Protein AF-0000000074073855 (afdb_homodimer)

Structure (mmCIF, N/CA/C/O backbone):
data_AF-0000000074073855-model_v1
#
loop_
_entity.id
_entity.type
_entity.pdbx_description
1 polymer 'Saposin B-type domain-containing protein'
#
loop_
_atom_site.group_PDB
_atom_site.id
_atom_site.type_symbol
_atom_site.label_atom_id
_atom_site.label_alt_id
_atom_site.label_comp_id
_atom_site.label_asym_id
_atom_site.label_entity_id
_atom_site.label_seq_id
_atom_site.pdbx_PDB_ins_code
_atom_site.Cartn_x
_atom_site.Cartn_y
_atom_site.Cartn_z
_atom_site.occupancy
_atom_site.B_iso_or_equiv
_atom_site.auth_seq_id
_atom_site.auth_comp_id
_atom_site.auth_asym_id
_atom_site.auth_atom_id
_atom_site.pdbx_PDB_model_num
ATOM 1 N N . MET A 1 1 ? -17.875 -5.223 -52.156 1 35.81 1 MET A N 1
ATOM 2 C CA . MET A 1 1 ? -18.266 -4.93 -50.781 1 35.81 1 MET A CA 1
ATOM 3 C C . MET A 1 1 ? -17.109 -5.207 -49.812 1 35.81 1 MET A C 1
ATOM 5 O O . MET A 1 1 ? -16.766 -6.367 -49.562 1 35.81 1 MET A O 1
ATOM 9 N N . LEU A 1 2 ? -16.016 -4.355 -49.781 1 46.38 2 LEU A N 1
ATOM 10 C CA . LEU A 1 2 ? -14.727 -4.293 -49.094 1 46.38 2 LEU A CA 1
ATOM 11 C C . LEU A 1 2 ? -14.93 -4.121 -47.594 1 46.38 2 LEU A C 1
ATOM 13 O O . LEU A 1 2 ? -15.43 -3.09 -47.156 1 46.38 2 LEU A O 1
ATOM 17 N N . LEU A 1 3 ? -15.273 -5.258 -46.906 1 42.5 3 LEU A N 1
ATOM 18 C CA . LEU A 1 3 ? -15.383 -5.383 -45.469 1 42.5 3 LEU A CA 1
ATOM 19 C C . LEU A 1 3 ? -14.109 -4.891 -44.781 1 42.5 3 LEU A C 1
ATOM 21 O O . LEU A 1 3 ? -13.031 -5.449 -44.969 1 42.5 3 LEU A O 1
ATOM 25 N N . THR A 1 4 ? -14.062 -3.533 -44.5 1 47.06 4 THR A N 1
ATOM 26 C CA . THR A 1 4 ? -13.039 -2.887 -43.688 1 47.06 4 THR A CA 1
ATOM 27 C C . THR A 1 4 ? -12.984 -3.5 -42.312 1 47.06 4 THR A C 1
ATOM 29 O O . THR A 1 4 ? -13.977 -3.48 -41.562 1 47.06 4 THR A O 1
ATOM 32 N N . ILE A 1 5 ? -12.297 -4.645 -42.156 1 45.97 5 ILE A N 1
ATOM 33 C CA . ILE A 1 5 ? -11.93 -5.199 -40.844 1 45.97 5 ILE A CA 1
ATOM 34 C C . ILE A 1 5 ? -11.32 -4.105 -39.969 1 45.97 5 ILE A C 1
ATOM 36 O O . ILE A 1 5 ? -10.25 -3.578 -40.281 1 45.97 5 ILE A O 1
ATOM 40 N N . LEU A 1 6 ? -12.148 -3.188 -39.469 1 43.28 6 LEU A N 1
ATOM 41 C CA . LEU A 1 6 ? -11.586 -2.289 -38.469 1 43.28 6 LEU A CA 1
ATOM 42 C C . LEU A 1 6 ? -10.898 -3.076 -37.344 1 43.28 6 LEU A C 1
ATOM 44 O O . LEU A 1 6 ? -11.539 -3.871 -36.656 1 43.28 6 LEU A O 1
ATOM 48 N N . PRO A 1 7 ? -9.562 -3.271 -37.469 1 45.12 7 PRO A N 1
ATOM 49 C CA . PRO A 1 7 ? -8.875 -3.852 -36.312 1 45.12 7 PRO A CA 1
ATOM 50 C C . PRO A 1 7 ? -9.148 -3.086 -35 1 45.12 7 PRO A C 1
ATOM 52 O O . PRO A 1 7 ? -9.07 -1.854 -35 1 45.12 7 PRO A O 1
ATOM 55 N N . LEU A 1 8 ? -10.148 -3.434 -34.25 1 40.28 8 LEU A N 1
ATOM 56 C CA . LEU A 1 8 ? -10.211 -2.885 -32.906 1 40.28 8 LEU A CA 1
ATOM 57 C C . LEU A 1 8 ? -8.852 -2.982 -32.219 1 40.28 8 LEU A C 1
ATOM 59 O O . LEU A 1 8 ? -8.398 -4.078 -31.859 1 40.28 8 LEU A O 1
ATOM 63 N N . LEU A 1 9 ? -7.918 -2.172 -32.594 1 37.78 9 LEU A N 1
ATOM 64 C CA . LEU A 1 9 ? -6.688 -2.039 -31.828 1 37.78 9 LEU A CA 1
ATOM 65 C C . LEU A 1 9 ? -6.988 -1.827 -30.344 1 37.78 9 LEU A C 1
ATOM 67 O O . LEU A 1 9 ? -7.473 -0.762 -29.953 1 37.78 9 LEU A O 1
ATOM 71 N N . ALA A 1 10 ? -7.469 -2.826 -29.672 1 37.28 10 ALA A N 1
ATOM 72 C CA . ALA A 1 10 ? -7.406 -2.662 -28.219 1 37.28 10 ALA A CA 1
ATOM 73 C C . ALA A 1 10 ? -6.07 -2.057 -27.797 1 37.28 10 ALA A C 1
ATOM 75 O O . ALA A 1 10 ? -5.027 -2.711 -27.875 1 37.28 10 ALA A O 1
ATOM 76 N N . LEU A 1 11 ? -5.809 -0.802 -28 1 36.25 11 LEU A N 1
ATOM 77 C CA . LEU A 1 11 ? -4.699 -0.115 -27.344 1 36.25 11 LEU A CA 1
ATOM 78 C C . LEU A 1 11 ? -4.535 -0.597 -25.906 1 36.25 11 LEU A C 1
ATOM 80 O O . LEU A 1 11 ? -5.383 -0.323 -25.062 1 36.25 11 LEU A O 1
ATOM 84 N N . PHE A 1 12 ? -4.117 -1.828 -25.719 1 38.25 12 PHE A N 1
ATOM 85 C CA . PHE A 1 12 ? -3.545 -2.131 -24.406 1 38.25 12 PHE A CA 1
ATOM 86 C C . PHE A 1 12 ? -2.777 -0.934 -23.859 1 38.25 12 PHE A C 1
ATOM 88 O O . PHE A 1 12 ? -1.817 -0.47 -24.484 1 38.25 12 PHE A O 1
ATOM 95 N N . LEU A 1 13 ? -3.346 0.1 -23.297 1 39.78 13 LEU A N 1
ATOM 96 C CA . LEU A 1 13 ? -2.594 1.056 -22.484 1 39.78 13 LEU A CA 1
ATOM 97 C C . LEU A 1 13 ? -1.323 0.418 -21.938 1 39.78 13 LEU A C 1
ATOM 99 O O . LEU A 1 13 ? -1.392 -0.523 -21.141 1 39.78 13 LEU A O 1
ATOM 103 N N . LEU A 1 14 ? -0.286 0.289 -22.703 1 39.22 14 LEU A N 1
ATOM 104 C CA . LEU A 1 14 ? 1.063 0.266 -22.141 1 39.22 14 LEU A CA 1
ATOM 105 C C . LEU A 1 14 ? 1.123 1.031 -20.828 1 39.22 14 LEU A C 1
ATOM 107 O O . LEU A 1 14 ? 1.116 2.264 -20.812 1 39.22 14 LEU A O 1
ATOM 111 N N . SER A 1 15 ? 0.32 0.742 -19.828 1 43.06 15 SER A N 1
ATOM 112 C CA . SER A 1 15 ? 0.635 1.338 -18.531 1 43.06 15 SER A CA 1
ATOM 113 C C . SER A 1 15 ? 2.139 1.533 -18.359 1 43.06 15 SER A C 1
ATOM 115 O O . SER A 1 15 ? 2.904 0.568 -18.406 1 43.06 15 SER A O 1
ATOM 117 N N . SER A 1 16 ? 2.727 2.557 -19 1 45.56 16 SER A N 1
ATOM 118 C CA . SER A 1 16 ? 4.105 2.895 -18.672 1 45.56 16 SER A CA 1
ATOM 119 C C . SER A 1 16 ? 4.516 2.279 -17.328 1 45.56 16 SER A C 1
ATOM 121 O O . SER A 1 16 ? 3.715 2.215 -16.406 1 45.56 16 SER A O 1
ATOM 123 N N . ALA A 1 17 ? 5.488 1.425 -17.344 1 56.41 17 ALA A N 1
ATOM 124 C CA . ALA A 1 17 ? 6.07 0.841 -16.141 1 56.41 17 ALA A CA 1
ATOM 125 C C . ALA A 1 17 ? 6.129 1.863 -15.008 1 56.41 17 ALA A C 1
ATOM 127 O O . ALA A 1 17 ? 6.66 2.963 -15.188 1 56.41 17 ALA A O 1
ATOM 128 N N . ARG A 1 18 ? 5.195 1.929 -14.18 1 61.69 18 ARG A N 1
ATOM 129 C CA . ARG A 1 18 ? 5.199 2.812 -13.023 1 61.69 18 ARG A CA 1
ATOM 130 C C . ARG A 1 18 ? 6.543 2.771 -12.305 1 61.69 18 ARG A C 1
ATOM 132 O O . ARG A 1 18 ? 7.176 1.716 -12.219 1 61.69 18 ARG A O 1
ATOM 139 N N . ASP A 1 19 ? 7.09 3.941 -12.289 1 76.38 19 ASP A N 1
ATOM 140 C CA . ASP A 1 19 ? 8.305 4.07 -11.492 1 76.38 19 ASP A CA 1
ATOM 141 C C . ASP A 1 19 ? 8.008 3.949 -10 1 76.38 19 ASP A C 1
ATOM 143 O O . ASP A 1 19 ? 7.285 4.773 -9.438 1 76.38 19 ASP A O 1
ATOM 147 N N . TYR A 1 20 ? 8.344 2.83 -9.508 1 88.44 20 TYR A N 1
ATOM 148 C CA . TYR A 1 20 ? 8.156 2.6 -8.078 1 88.44 20 TYR A CA 1
ATOM 149 C C . TYR A 1 20 ? 9.453 2.857 -7.316 1 88.44 20 TYR A C 1
ATOM 151 O O . TYR A 1 20 ? 10.078 1.924 -6.809 1 88.44 20 TYR A O 1
ATOM 159 N N . ASP A 1 21 ? 9.758 4.148 -7.23 1 91.69 21 ASP A N 1
ATOM 160 C CA . ASP A 1 21 ? 10.898 4.453 -6.375 1 91.69 21 ASP A CA 1
ATOM 161 C C . ASP A 1 21 ? 10.5 4.469 -4.902 1 91.69 21 ASP A C 1
ATOM 163 O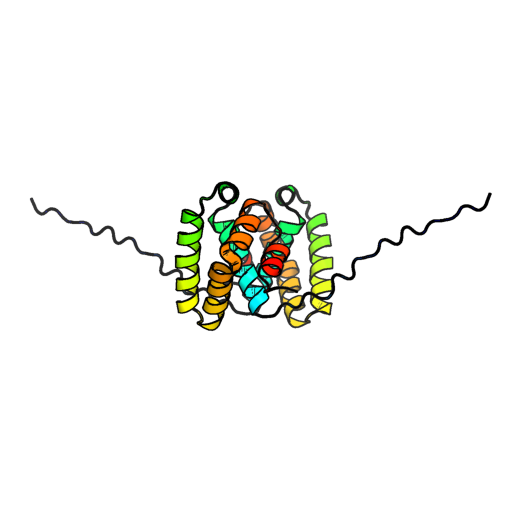 O . ASP A 1 21 ? 9.344 4.195 -4.566 1 91.69 21 ASP A O 1
ATOM 167 N N . MET A 1 22 ? 11.375 4.711 -4.102 1 93.25 22 MET A N 1
ATOM 168 C CA . MET A 1 22 ? 11.164 4.602 -2.662 1 93.25 22 MET A CA 1
ATOM 169 C C . MET A 1 22 ? 10.102 5.594 -2.195 1 93.25 22 MET A C 1
ATOM 171 O O . MET A 1 22 ? 9.273 5.266 -1.342 1 93.25 22 MET A O 1
ATOM 175 N N . GLU A 1 23 ? 10.094 6.828 -2.736 1 95.69 23 GLU A N 1
ATOM 176 C CA . GLU A 1 23 ? 9.109 7.828 -2.326 1 95.69 23 GLU A CA 1
ATOM 177 C C . GLU A 1 23 ? 7.691 7.391 -2.691 1 95.69 23 GLU A C 1
ATOM 179 O O . GLU A 1 23 ? 6.762 7.551 -1.898 1 95.69 23 GLU A O 1
ATOM 184 N N . CYS A 1 24 ? 7.57 6.852 -3.879 1 97 24 CYS A N 1
ATOM 185 C CA . CYS A 1 24 ? 6.273 6.332 -4.297 1 97 24 CYS A CA 1
ATOM 186 C C . CYS A 1 24 ? 5.816 5.199 -3.387 1 97 24 CYS A C 1
ATOM 188 O O . CYS A 1 24 ? 4.684 5.203 -2.906 1 97 24 CYS A O 1
ATOM 190 N N . LEU A 1 25 ? 6.707 4.242 -3.131 1 97 25 LEU A N 1
ATOM 191 C CA . LEU A 1 25 ? 6.352 3.088 -2.311 1 97 25 LEU A CA 1
ATOM 192 C C . LEU A 1 25 ? 6 3.52 -0.89 1 97 25 LEU A C 1
ATOM 194 O O . LEU A 1 25 ? 5.129 2.924 -0.255 1 97 25 LEU A O 1
ATOM 198 N N . TRP A 1 26 ? 6.645 4.559 -0.432 1 97.25 26 TRP A N 1
ATOM 199 C CA . TRP A 1 26 ? 6.316 5.02 0.913 1 97.25 26 TRP A CA 1
ATOM 200 C C . TRP A 1 26 ? 4.969 5.734 0.93 1 97.25 26 TRP A C 1
ATOM 202 O O . TRP A 1 26 ? 4.188 5.578 1.872 1 97.25 26 TRP A O 1
ATOM 212 N N . CYS A 1 27 ? 4.711 6.523 -0.109 1 97.94 27 CYS A N 1
ATOM 213 C CA . CYS A 1 27 ? 3.389 7.129 -0.223 1 97.94 27 CYS A CA 1
ATOM 214 C C . CYS A 1 27 ? 2.297 6.066 -0.2 1 97.94 27 CYS A C 1
ATOM 216 O O . CYS A 1 27 ? 1.31 6.199 0.524 1 97.94 27 CYS A O 1
ATOM 218 N N . ILE A 1 28 ? 2.498 5.031 -0.965 1 98.25 28 ILE A N 1
ATOM 219 C CA . ILE A 1 28 ? 1.53 3.939 -1.035 1 98.25 28 ILE A CA 1
ATOM 220 C C . ILE A 1 28 ? 1.347 3.322 0.35 1 98.25 28 ILE A C 1
ATOM 222 O O . ILE A 1 28 ? 0.219 3.076 0.782 1 98.25 28 ILE A O 1
ATOM 226 N N . ASN A 1 29 ? 2.443 3.061 1.001 1 97.88 29 ASN A N 1
ATOM 227 C CA . ASN A 1 29 ? 2.373 2.535 2.361 1 97.88 29 ASN A CA 1
ATOM 228 C C . ASN A 1 29 ? 1.542 3.438 3.268 1 97.88 29 ASN A C 1
ATOM 230 O O . ASN A 1 29 ? 0.68 2.959 4.008 1 97.88 29 ASN A O 1
ATOM 234 N N . VAL A 1 30 ? 1.747 4.742 3.229 1 98.31 30 VAL A N 1
ATOM 235 C CA . VAL A 1 30 ? 1.059 5.68 4.109 1 98.31 30 VAL A CA 1
ATOM 236 C C . VAL A 1 30 ? -0.428 5.719 3.762 1 98.31 30 VAL A C 1
ATOM 238 O O . VAL A 1 30 ? -1.281 5.629 4.648 1 98.31 30 VAL A O 1
ATOM 241 N N . VAL A 1 31 ? -0.731 5.809 2.529 1 98.69 31 VAL A N 1
ATOM 242 C CA . VAL A 1 31 ? -2.119 5.934 2.094 1 98.69 31 VAL A CA 1
ATOM 243 C C . VAL A 1 31 ? -2.881 4.652 2.426 1 98.69 31 VAL A C 1
ATOM 245 O O . VAL A 1 31 ? -4.004 4.707 2.936 1 98.69 31 VAL A O 1
ATOM 248 N N . CYS A 1 32 ? -2.252 3.527 2.117 1 98.5 32 CYS A N 1
ATOM 249 C CA . CYS A 1 32 ? -2.93 2.26 2.371 1 98.5 32 CYS A CA 1
ATOM 250 C C . CYS A 1 32 ? -3.182 2.066 3.861 1 98.5 32 CYS A C 1
ATOM 252 O O . CYS A 1 32 ? -4.273 1.656 4.262 1 98.5 32 CYS A O 1
ATOM 254 N N . ASN A 1 33 ? -2.197 2.389 4.719 1 97.81 33 ASN A N 1
ATOM 255 C CA . ASN A 1 33 ? -2.377 2.26 6.16 1 97.81 33 ASN A CA 1
ATOM 256 C C . ASN A 1 33 ? -3.408 3.256 6.688 1 97.81 33 ASN A C 1
ATOM 258 O O . ASN A 1 33 ? -4.137 2.955 7.633 1 97.81 33 ASN A O 1
ATOM 262 N N . THR A 1 34 ? -3.43 4.43 6.098 1 98.5 34 THR A N 1
ATOM 263 C CA . THR A 1 34 ? -4.461 5.395 6.465 1 98.5 34 THR A CA 1
ATOM 264 C C . THR A 1 34 ? -5.852 4.828 6.207 1 98.5 34 THR A C 1
ATOM 266 O O . THR A 1 34 ? -6.73 4.906 7.066 1 98.5 34 THR A O 1
ATOM 269 N N . ARG A 1 35 ? -6.012 4.266 5.074 1 98.44 35 ARG A N 1
ATOM 270 C CA . ARG A 1 35 ? -7.297 3.664 4.734 1 98.44 35 ARG A CA 1
ATOM 271 C C . ARG A 1 35 ? -7.66 2.555 5.715 1 98.44 35 ARG A C 1
ATOM 273 O O . ARG A 1 35 ? -8.812 2.439 6.133 1 98.44 35 ARG A O 1
ATOM 280 N N . ASP A 1 36 ? -6.695 1.756 6.078 1 97.5 36 ASP A N 1
ATOM 281 C CA . ASP A 1 36 ? -6.941 0.693 7.051 1 97.5 36 ASP A CA 1
ATOM 282 C C . ASP A 1 36 ? -7.309 1.271 8.414 1 97.5 36 ASP A C 1
ATOM 284 O O . ASP A 1 36 ? -8.141 0.707 9.125 1 97.5 36 ASP A O 1
ATOM 288 N N . ASN A 1 37 ? -6.66 2.334 8.758 1 98 37 ASN A N 1
ATOM 289 C CA . ASN A 1 37 ? -6.898 2.943 10.062 1 98 37 ASN A CA 1
ATOM 290 C C . ASN A 1 37 ? -8.32 3.492 10.172 1 98 37 ASN A C 1
ATOM 292 O O . ASN A 1 37 ? -8.961 3.352 11.211 1 98 37 ASN A O 1
ATOM 296 N N . PHE A 1 38 ? -8.789 4.109 9.133 1 97.81 38 PHE A N 1
ATOM 297 C CA . PHE A 1 38 ? -10.086 4.777 9.195 1 97.81 38 PHE A CA 1
ATOM 298 C C . PHE A 1 38 ? -11.203 3.838 8.758 1 97.81 38 PHE A C 1
ATOM 300 O O . PHE A 1 38 ? -12.359 4.02 9.141 1 97.81 38 PHE A O 1
ATOM 307 N N . GLY A 1 39 ? -10.875 2.842 7.898 1 94.94 39 GLY A N 1
ATOM 308 C CA . GLY A 1 39 ? -11.898 1.967 7.359 1 94.94 39 GLY A CA 1
ATOM 309 C C . GLY A 1 39 ? -12.992 2.715 6.617 1 94.94 39 GLY A C 1
ATOM 310 O O . GLY A 1 39 ? -12.719 3.688 5.914 1 94.94 39 GLY A O 1
ATOM 311 N N . ASN A 1 40 ? -14.141 2.242 6.762 1 92.19 40 ASN A N 1
ATOM 312 C CA . ASN A 1 40 ? -15.273 2.807 6.035 1 92.19 40 ASN A CA 1
ATOM 313 C C . ASN A 1 40 ? -15.625 4.203 6.539 1 92.19 40 ASN A C 1
ATOM 315 O O . ASN A 1 40 ? -16.312 4.961 5.852 1 92.19 40 ASN A O 1
ATOM 319 N N . ASN A 1 41 ? -15.148 4.57 7.672 1 96 41 ASN A N 1
ATOM 320 C CA . ASN A 1 41 ? -15.445 5.875 8.25 1 96 41 ASN A CA 1
ATOM 321 C C . ASN A 1 41 ? -14.602 6.973 7.605 1 96 41 ASN A C 1
ATOM 323 O O . ASN A 1 41 ? -14.766 8.156 7.918 1 96 41 ASN A O 1
ATOM 327 N N . ILE A 1 42 ? -13.766 6.578 6.613 1 97.94 42 ILE A N 1
ATOM 328 C CA . ILE A 1 42 ? -12.82 7.527 6.043 1 97.94 42 ILE A CA 1
ATOM 329 C C . ILE A 1 42 ? -13.57 8.578 5.23 1 97.94 42 ILE A C 1
ATOM 331 O O . ILE A 1 42 ? -13.156 9.742 5.172 1 97.94 42 ILE A O 1
ATOM 335 N N . VAL A 1 43 ? -14.734 8.328 4.695 1 97.5 43 VAL A N 1
ATOM 336 C CA . VAL A 1 43 ? -15.5 9.227 3.842 1 97.5 43 VAL A CA 1
ATOM 337 C C . VAL A 1 43 ? -16.031 10.391 4.672 1 97.5 43 VAL A C 1
ATOM 339 O O . VAL A 1 43 ? -16.156 11.516 4.168 1 97.5 43 VAL A O 1
ATOM 342 N N . ASN A 1 44 ? -16.297 10.07 5.93 1 97.12 44 ASN A N 1
ATOM 343 C CA . ASN A 1 44 ? -16.891 11.086 6.797 1 97.12 44 ASN A CA 1
ATOM 344 C C . ASN A 1 44 ? -15.859 11.641 7.785 1 97.12 44 ASN A C 1
ATOM 346 O O . ASN A 1 44 ? -16.203 12.43 8.664 1 97.12 44 ASN A O 1
ATOM 350 N N . ALA A 1 45 ? -14.648 11.18 7.68 1 97.88 45 ALA A N 1
ATOM 351 C CA . ALA A 1 45 ? -13.625 11.633 8.609 1 97.88 45 ALA A CA 1
ATOM 352 C C . ALA A 1 45 ? -13.445 13.148 8.531 1 97.88 45 ALA A C 1
ATOM 354 O O . ALA A 1 45 ? -13.422 13.719 7.441 1 97.88 45 ALA A O 1
ATOM 355 N N . THR A 1 46 ? -13.398 13.82 9.617 1 97.88 46 THR A N 1
ATOM 356 C CA . THR A 1 46 ? -13.195 15.266 9.656 1 97.88 46 THR A CA 1
ATOM 357 C C . THR A 1 46 ? -11.75 15.617 9.305 1 97.88 46 THR A C 1
ATOM 359 O O . THR A 1 46 ? -10.852 14.773 9.422 1 97.88 46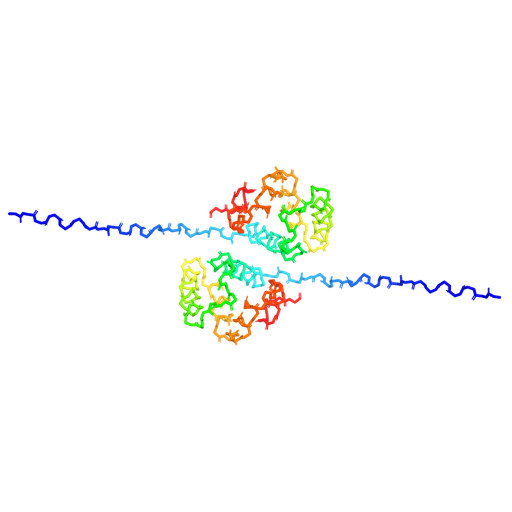 THR A O 1
ATOM 362 N N . ASN A 1 47 ? -11.477 16.891 8.906 1 97.94 47 ASN A N 1
ATOM 363 C CA . ASN A 1 47 ? -10.109 17.344 8.688 1 97.94 47 ASN A CA 1
ATOM 364 C C . ASN A 1 47 ? -9.266 17.219 9.953 1 97.94 47 ASN A C 1
ATOM 366 O O . ASN A 1 47 ? -8.094 16.859 9.891 1 97.94 47 ASN A O 1
ATOM 370 N N . ALA A 1 48 ? -9.844 17.469 11.062 1 98.25 48 ALA A N 1
ATOM 371 C CA . ALA A 1 48 ? -9.133 17.391 12.336 1 98.25 48 ALA A CA 1
ATOM 372 C C . ALA A 1 48 ? -8.672 15.961 12.617 1 98.25 48 ALA A C 1
ATOM 374 O O . ALA A 1 48 ? -7.57 15.742 13.125 1 98.25 48 ALA A O 1
ATOM 375 N N . ALA A 1 49 ? -9.5 14.977 12.328 1 98.25 49 ALA A N 1
ATOM 376 C CA . ALA A 1 49 ? -9.133 13.57 12.508 1 98.25 49 ALA A CA 1
ATOM 377 C C . ALA A 1 49 ? -7.965 13.195 11.602 1 98.25 49 ALA A C 1
ATOM 379 O O . ALA A 1 49 ? -7.027 12.516 12.039 1 98.25 49 ALA A O 1
ATOM 380 N N . PHE A 1 50 ? -8 13.688 10.375 1 98.56 50 PHE A N 1
ATOM 381 C CA . PHE A 1 50 ? -6.906 13.414 9.445 1 98.56 50 PHE A CA 1
ATOM 382 C C . PHE A 1 50 ? -5.621 14.078 9.93 1 98.56 50 PHE A C 1
ATOM 384 O O . PHE A 1 50 ? -4.551 13.461 9.898 1 98.56 50 PHE A O 1
ATOM 391 N N . GLU A 1 51 ? -5.766 15.266 10.336 1 98.12 51 GLU A N 1
ATOM 392 C CA . GLU A 1 51 ? -4.594 16 10.805 1 98.12 51 GLU A CA 1
ATOM 393 C C . GLU A 1 51 ? -3.941 15.297 11.992 1 98.12 51 GLU A C 1
ATOM 395 O O . GLU A 1 51 ? -2.717 15.148 12.039 1 98.12 51 GLU A O 1
ATOM 400 N N . ALA A 1 52 ? -4.703 14.891 12.922 1 98.25 52 ALA A N 1
ATOM 401 C CA . ALA A 1 52 ? -4.168 14.18 14.078 1 98.25 52 ALA A CA 1
ATOM 402 C C . ALA A 1 52 ? -3.486 12.875 13.656 1 98.25 52 ALA A C 1
ATOM 404 O O . ALA A 1 52 ? -2.41 12.547 14.164 1 98.25 52 ALA A O 1
ATOM 405 N N . TYR A 1 53 ? -4.117 12.211 12.805 1 98.56 53 TYR A N 1
ATOM 406 C CA . TYR A 1 53 ? -3.58 10.938 12.344 1 98.56 53 TYR A CA 1
ATOM 407 C C . TYR A 1 53 ? -2.238 11.125 11.648 1 98.56 53 TYR A C 1
ATOM 409 O O . TYR A 1 53 ? -1.262 10.445 11.969 1 98.56 53 TYR A O 1
ATOM 417 N N . PHE A 1 54 ? -2.137 12.023 10.664 1 98.31 54 PHE A N 1
ATOM 418 C CA . PHE A 1 54 ? -0.92 12.195 9.875 1 98.31 54 PHE A CA 1
ATOM 419 C C . PHE A 1 54 ? 0.19 12.797 10.727 1 98.31 54 PHE A C 1
ATOM 421 O O . PHE A 1 54 ? 1.365 12.469 10.555 1 98.31 54 PHE A O 1
ATOM 428 N N . THR A 1 55 ? -0.204 13.688 11.656 1 97.62 55 THR A N 1
ATOM 429 C CA . THR A 1 55 ? 0.801 14.227 12.562 1 97.62 55 THR A CA 1
ATOM 430 C C . THR A 1 55 ? 1.468 13.109 13.359 1 97.62 55 THR A C 1
ATOM 432 O O . THR A 1 55 ? 2.695 13.047 13.445 1 97.62 55 THR A O 1
ATOM 435 N N . ARG A 1 56 ? 0.654 12.211 13.859 1 97.62 56 ARG A N 1
ATOM 436 C CA . ARG A 1 56 ? 1.187 11.094 14.633 1 97.62 56 ARG A CA 1
ATOM 437 C C . ARG A 1 56 ? 1.961 10.125 13.742 1 97.62 56 ARG A C 1
ATOM 439 O O . ARG A 1 56 ? 3.066 9.703 14.086 1 97.62 56 ARG A O 1
ATOM 446 N N . THR A 1 57 ? 1.447 9.805 12.664 1 96.88 57 THR A N 1
ATOM 447 C CA . THR A 1 57 ? 2.027 8.805 11.773 1 96.88 57 THR A CA 1
ATOM 448 C C . THR A 1 57 ? 3.367 9.281 11.219 1 96.88 57 THR A C 1
ATOM 450 O O . THR A 1 57 ? 4.34 8.523 11.195 1 96.88 57 THR A O 1
ATOM 453 N N . CYS A 1 58 ? 3.438 10.57 10.742 1 97.5 58 CYS A N 1
ATOM 454 C CA . CYS A 1 58 ? 4.684 11.086 10.188 1 97.5 58 CYS A CA 1
ATOM 455 C C . CYS A 1 58 ? 5.742 11.242 11.273 1 97.5 58 CYS A C 1
ATOM 457 O O . CYS A 1 58 ? 6.934 11.062 11.016 1 97.5 58 CYS A O 1
ATOM 459 N N . LEU A 1 59 ? 5.238 11.539 12.461 1 96.31 59 LEU A N 1
ATOM 460 C CA . LEU A 1 59 ? 6.172 11.602 13.578 1 96.31 59 LEU A CA 1
ATOM 461 C C . LEU A 1 59 ? 6.773 10.227 13.867 1 96.31 59 LEU A C 1
ATOM 463 O O . LEU A 1 59 ? 7.977 10.109 14.109 1 96.31 59 LEU A O 1
ATOM 467 N N . LEU A 1 60 ? 5.949 9.219 13.859 1 94.06 60 LEU A N 1
ATOM 468 C CA . LEU A 1 60 ? 6.422 7.852 14.062 1 94.06 60 LEU A CA 1
ATOM 469 C C . LEU A 1 60 ? 7.383 7.438 12.953 1 94.06 60 LEU A C 1
ATOM 471 O O . LEU A 1 60 ? 8.375 6.746 13.211 1 94.06 60 LEU A O 1
ATOM 475 N N . ASP A 1 61 ? 7.09 7.879 11.711 1 94.25 61 ASP A N 1
ATOM 476 C CA . ASP A 1 61 ? 7.984 7.594 10.594 1 94.25 61 ASP A CA 1
ATOM 477 C C . ASP A 1 61 ? 9.367 8.188 10.836 1 94.25 61 ASP A C 1
ATOM 479 O O . ASP A 1 61 ? 10.375 7.605 10.414 1 94.25 61 ASP A O 1
ATOM 483 N N . ARG A 1 62 ? 9.398 9.344 11.484 1 94.62 62 ARG A N 1
ATOM 484 C CA . ARG A 1 62 ? 10.664 10.016 11.766 1 94.62 62 ARG A CA 1
ATOM 485 C C . ARG A 1 62 ? 11.547 9.148 12.656 1 94.62 62 ARG A C 1
ATOM 487 O O . ARG A 1 62 ? 12.766 9.141 12.508 1 94.62 62 ARG A O 1
ATOM 494 N N . MET A 1 63 ? 10.844 8.375 13.523 1 91.69 63 MET A N 1
ATOM 495 C CA . MET A 1 63 ? 11.586 7.496 14.422 1 91.69 63 MET A CA 1
ATOM 496 C C . MET A 1 63 ? 12.172 6.312 13.672 1 91.69 63 MET A C 1
ATOM 498 O O . MET A 1 63 ? 13.188 5.75 14.078 1 91.69 63 MET A O 1
ATOM 502 N N . LYS A 1 64 ? 11.531 5.996 12.562 1 85.69 64 LYS A N 1
ATOM 503 C CA . LYS A 1 64 ? 12 4.883 11.742 1 85.69 64 LYS A CA 1
ATOM 504 C C . LYS A 1 64 ? 13.055 5.344 10.742 1 85.69 64 LYS A C 1
ATOM 506 O O . LYS A 1 64 ? 14.109 4.719 10.609 1 85.69 64 LYS A O 1
ATOM 511 N N . SER A 1 65 ? 12.859 6.395 10 1 92.62 65 SER A N 1
ATOM 512 C CA . SER A 1 65 ? 13.703 6.938 8.945 1 92.62 65 SER A CA 1
ATOM 513 C C . SER A 1 65 ? 13.375 8.398 8.664 1 92.62 65 SER A C 1
ATOM 515 O O . SER A 1 65 ? 12.227 8.727 8.344 1 92.62 65 SER A O 1
ATOM 517 N N . VAL A 1 66 ? 14.367 9.227 8.719 1 94.12 66 VAL A N 1
ATOM 518 C CA . VAL A 1 66 ? 14.195 10.648 8.422 1 94.12 66 VAL A CA 1
ATOM 519 C C . VAL A 1 66 ? 13.719 10.82 6.977 1 94.12 66 VAL A C 1
ATOM 521 O O . VAL A 1 66 ? 12.891 11.688 6.691 1 94.12 66 VAL A O 1
ATOM 524 N N . LEU A 1 67 ? 14.219 9.953 6.109 1 92.94 67 LEU A N 1
ATOM 525 C CA . LEU A 1 67 ? 13.859 10.039 4.699 1 92.94 67 LEU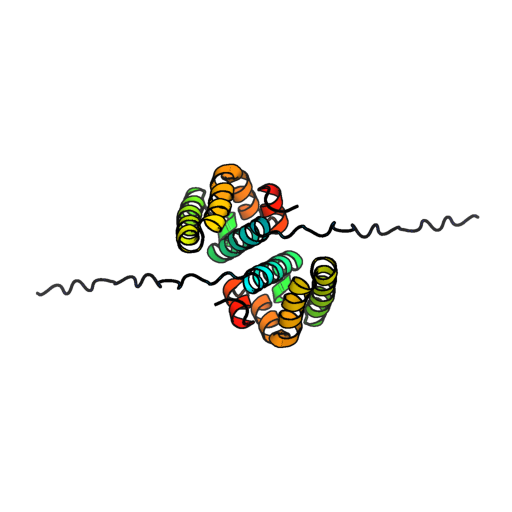 A CA 1
ATOM 526 C C . LEU A 1 67 ? 12.398 9.664 4.484 1 92.94 67 LEU A C 1
ATOM 528 O O . LEU A 1 67 ? 11.688 10.344 3.742 1 92.94 67 LEU A O 1
ATOM 532 N N . LEU A 1 68 ? 11.953 8.664 5.129 1 93 68 LEU A N 1
ATOM 533 C CA . LEU A 1 68 ? 10.57 8.211 5.004 1 93 68 LEU A CA 1
ATOM 534 C C . LEU A 1 68 ? 9.609 9.227 5.617 1 93 68 LEU A C 1
ATOM 536 O O . LEU A 1 68 ? 8.539 9.484 5.066 1 93 68 LEU A O 1
ATOM 540 N N . ALA A 1 69 ? 10.047 9.781 6.742 1 96.69 69 ALA A N 1
ATOM 541 C CA . ALA A 1 69 ? 9.234 10.812 7.391 1 96.69 69 ALA A CA 1
ATOM 542 C C . ALA A 1 69 ? 9.094 12.039 6.496 1 96.69 69 ALA A C 1
ATOM 544 O O . ALA A 1 69 ? 8.047 12.695 6.492 1 96.69 69 ALA A O 1
ATOM 545 N N . ALA A 1 70 ? 10.156 12.398 5.758 1 97.56 70 ALA A N 1
ATOM 546 C CA . ALA A 1 70 ? 10.117 13.562 4.875 1 97.56 70 ALA A CA 1
ATOM 547 C C . ALA A 1 70 ? 9.047 13.391 3.795 1 97.56 70 ALA A C 1
ATOM 549 O O . ALA A 1 70 ? 8.344 14.336 3.457 1 97.56 70 ALA A O 1
ATOM 550 N N . VAL A 1 71 ? 8.945 12.195 3.268 1 96.88 71 VAL A N 1
ATOM 551 C CA . VAL A 1 71 ? 7.918 11.898 2.273 1 96.88 71 VAL A CA 1
ATOM 552 C C . VAL A 1 71 ? 6.535 12.086 2.891 1 96.88 71 VAL A C 1
ATOM 554 O O . VAL A 1 71 ? 5.656 12.703 2.289 1 96.88 71 VAL A O 1
ATOM 557 N N . CYS A 1 72 ? 6.336 11.539 4.059 1 98.06 72 CYS A N 1
ATOM 558 C CA . CYS A 1 72 ? 5.062 11.641 4.766 1 98.06 72 CYS A CA 1
ATOM 559 C C . CYS A 1 72 ? 4.699 13.094 5.02 1 98.06 72 CYS A C 1
ATOM 561 O O . CYS A 1 72 ? 3.572 13.516 4.742 1 98.06 72 CYS A O 1
ATOM 563 N N . TYR A 1 73 ? 5.621 13.898 5.492 1 98.12 73 TYR A N 1
ATOM 564 C CA . TYR A 1 73 ? 5.363 15.305 5.805 1 98.12 73 TYR A CA 1
ATOM 565 C C . TYR A 1 73 ? 5.07 16.094 4.539 1 98.12 73 TYR A C 1
ATOM 567 O O . TYR A 1 73 ? 4.188 16.953 4.531 1 98.12 73 TYR A O 1
ATOM 575 N N . LYS A 1 74 ? 5.879 15.82 3.553 1 98.25 74 LYS A N 1
ATOM 576 C CA . LYS A 1 74 ? 5.613 16.516 2.297 1 98.25 74 LYS A CA 1
ATOM 577 C C . LYS A 1 74 ? 4.211 16.219 1.783 1 98.25 74 LYS A C 1
ATOM 579 O O . LYS A 1 74 ? 3.494 17.109 1.342 1 98.25 74 LYS A O 1
ATOM 584 N N . MET A 1 75 ? 3.816 14.953 1.833 1 97.94 75 MET A N 1
ATOM 585 C CA . MET A 1 75 ? 2.486 14.531 1.398 1 97.94 75 MET A CA 1
ATOM 586 C C . MET A 1 75 ? 1.402 15.258 2.188 1 97.94 75 MET A C 1
ATOM 588 O O . MET A 1 75 ? 0.486 15.836 1.602 1 97.94 75 MET A O 1
ATOM 592 N N . TYR A 1 76 ? 1.582 15.242 3.49 1 97.25 76 TYR A N 1
ATOM 593 C CA . TYR A 1 76 ? 0.58 15.797 4.395 1 97.25 76 TYR A CA 1
ATOM 594 C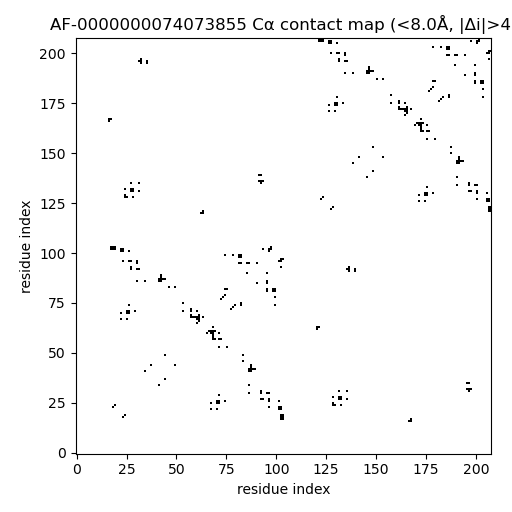 C . TYR A 1 76 ? 0.603 17.328 4.363 1 97.25 76 TYR A C 1
ATOM 596 O O . TYR A 1 76 ? -0.449 17.969 4.398 1 97.25 76 TYR A O 1
ATOM 604 N N . HIS A 1 77 ? 1.64 17.875 4.258 1 96.25 77 HIS A N 1
ATOM 605 C CA . HIS A 1 77 ? 1.719 19.328 4.348 1 96.25 77 HIS A CA 1
ATOM 606 C C . HIS A 1 77 ? 1.498 19.984 2.986 1 96.25 77 HIS A C 1
ATOM 608 O O . HIS A 1 77 ? 0.716 20.938 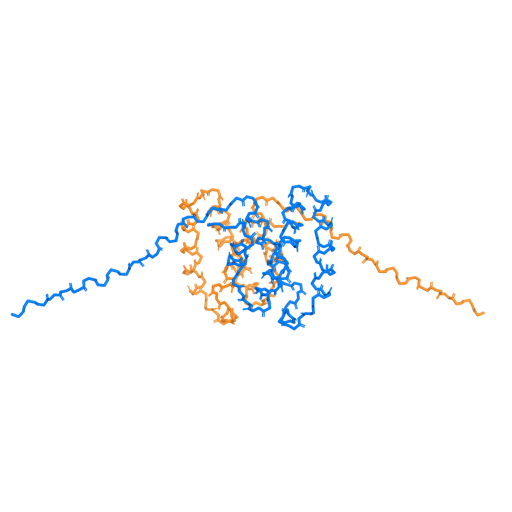2.867 1 96.25 77 HIS A O 1
ATOM 614 N N . ASP A 1 78 ? 2.098 19.547 1.97 1 98.12 78 ASP A N 1
ATOM 615 C CA . ASP A 1 78 ? 2.07 20.219 0.672 1 98.12 78 ASP A CA 1
ATOM 616 C C . ASP A 1 78 ? 0.826 19.812 -0.121 1 98.12 78 ASP A C 1
ATOM 618 O O . ASP A 1 78 ? 0.379 20.562 -0.994 1 98.12 78 ASP A O 1
ATOM 622 N N . TYR A 1 79 ? 0.235 18.719 0.196 1 98.31 79 TYR A N 1
ATOM 623 C CA . TYR A 1 79 ? -0.865 18.219 -0.621 1 98.31 79 TYR A CA 1
ATOM 624 C C . TYR A 1 79 ? -2.076 17.875 0.241 1 98.31 79 TYR A C 1
ATOM 626 O O . TYR A 1 79 ? -2.846 16.969 -0.083 1 98.31 79 TYR A O 1
ATOM 634 N N . ARG A 1 80 ? -2.209 18.547 1.275 1 97.94 80 ARG A N 1
ATOM 635 C CA . ARG A 1 80 ? -3.207 18.234 2.295 1 97.94 80 ARG A CA 1
ATOM 636 C C . ARG A 1 80 ? -4.598 18.109 1.683 1 97.94 80 ARG A C 1
ATOM 638 O O . ARG A 1 80 ? -5.277 17.109 1.871 1 97.94 80 ARG A O 1
ATOM 645 N N . ASP A 1 81 ? -5.047 19.109 0.937 1 98.12 81 ASP A N 1
ATOM 646 C CA . ASP A 1 81 ? -6.398 19.109 0.389 1 98.12 81 ASP A CA 1
ATOM 647 C C . ASP A 1 81 ? -6.59 17.969 -0.604 1 98.12 81 ASP A C 1
ATOM 649 O O . ASP A 1 81 ? -7.617 17.281 -0.587 1 98.12 81 ASP A O 1
ATOM 653 N N . THR A 1 82 ? -5.648 17.812 -1.437 1 98.56 82 THR A N 1
ATOM 654 C CA . THR A 1 82 ? -5.68 16.734 -2.414 1 98.56 82 THR A CA 1
ATOM 655 C C . THR A 1 82 ? -5.738 15.375 -1.72 1 98.56 82 THR A C 1
ATOM 657 O O . THR A 1 82 ? -6.566 14.531 -2.062 1 98.56 82 THR A O 1
ATOM 660 N N . LEU A 1 83 ? -4.867 15.172 -0.709 1 98.81 83 LEU A N 1
ATOM 661 C CA . LEU A 1 83 ? -4.785 13.922 0.042 1 98.81 83 LEU A CA 1
ATOM 662 C C . LEU A 1 83 ? -6.113 13.617 0.73 1 98.81 83 LEU A C 1
ATOM 664 O O . LEU A 1 83 ? -6.648 12.516 0.594 1 98.81 83 LEU A O 1
ATOM 668 N N . PHE A 1 84 ? -6.652 14.633 1.37 1 98.62 84 PHE A N 1
ATOM 669 C CA . PHE A 1 84 ? -7.895 14.43 2.109 1 98.62 84 PHE A CA 1
ATOM 670 C C . PHE A 1 84 ? -9.055 14.156 1.156 1 98.62 84 PHE A C 1
ATOM 672 O O . PHE A 1 84 ? -9.875 13.281 1.414 1 98.62 84 PHE A O 1
ATOM 679 N N . ASN A 1 85 ? -9.07 14.867 0.094 1 98.62 85 ASN A N 1
ATOM 680 C CA . ASN A 1 85 ? -10.125 14.664 -0.893 1 98.62 85 ASN A CA 1
ATOM 681 C C . ASN A 1 85 ? -10.062 13.273 -1.506 1 98.62 85 ASN A C 1
ATOM 683 O O . ASN A 1 85 ? -11.086 12.594 -1.63 1 98.62 85 ASN A O 1
ATOM 687 N N . ASP A 1 86 ? -8.93 12.844 -1.912 1 98.62 86 ASP A N 1
ATOM 688 C CA . ASP A 1 86 ? -8.773 11.523 -2.51 1 98.62 86 ASP A CA 1
ATOM 689 C C . ASP A 1 86 ? -9.172 10.422 -1.526 1 98.62 86 ASP A C 1
ATOM 691 O O . ASP A 1 86 ? -9.828 9.453 -1.905 1 98.62 86 ASP A O 1
ATOM 695 N N . LEU A 1 87 ? -8.75 10.562 -0.242 1 98.44 87 LEU A N 1
ATOM 696 C CA . LEU A 1 87 ? -9.086 9.578 0.784 1 98.44 87 LEU A CA 1
ATOM 697 C C . LEU A 1 87 ? -10.594 9.477 0.979 1 98.44 87 LEU A C 1
ATOM 699 O O . LEU A 1 87 ? -11.148 8.383 1.051 1 98.44 87 LEU A O 1
ATOM 703 N N . ARG A 1 88 ? -11.328 10.633 0.909 1 98.19 88 ARG A N 1
ATOM 704 C CA . ARG A 1 88 ? -12.766 10.664 1.154 1 98.19 88 ARG A CA 1
ATOM 705 C C . ARG A 1 88 ? -13.539 10.125 -0.046 1 98.19 88 ARG A C 1
ATOM 707 O O . ARG A 1 88 ? -14.672 9.664 0.094 1 98.19 88 ARG A O 1
ATOM 714 N N . ASN A 1 89 ? -12.898 10.172 -1.141 1 97.25 89 ASN A N 1
ATOM 715 C CA . ASN A 1 89 ? -13.633 9.836 -2.357 1 97.25 89 ASN A CA 1
ATOM 716 C C . ASN A 1 89 ? -13.188 8.492 -2.932 1 97.25 89 ASN A C 1
ATOM 718 O O . ASN A 1 89 ? -13.414 8.211 -4.109 1 97.25 89 ASN A O 1
ATOM 722 N N . ASN A 1 90 ? -12.477 7.68 -2.158 1 95 90 ASN A N 1
ATOM 723 C CA . ASN A 1 90 ? -12.078 6.312 -2.488 1 95 90 ASN A CA 1
ATOM 724 C C . ASN A 1 90 ? -11.25 6.266 -3.77 1 95 90 ASN A C 1
ATOM 726 O O . ASN A 1 90 ? -11.453 5.391 -4.613 1 95 90 ASN A O 1
ATOM 730 N N . ALA A 1 91 ? -10.477 7.383 -3.986 1 98 91 ALA A N 1
ATOM 731 C CA . ALA A 1 91 ? -9.5 7.289 -5.07 1 98 91 ALA A CA 1
ATOM 732 C C . ALA A 1 91 ? -8.555 6.113 -4.855 1 98 91 ALA A C 1
ATOM 734 O O . ALA A 1 91 ? -8.273 5.734 -3.717 1 98 91 ALA A O 1
ATOM 735 N N . THR A 1 92 ? -8.07 5.5 -5.965 1 98 92 THR A N 1
ATOM 736 C CA . THR A 1 92 ? -7.094 4.43 -5.812 1 98 92 THR A CA 1
ATOM 737 C C . THR A 1 92 ? -5.812 4.953 -5.164 1 98 92 THR A C 1
ATOM 739 O O . THR A 1 92 ? -5.527 6.152 -5.227 1 98 92 THR A O 1
ATOM 742 N N . VAL A 1 93 ? -5.047 4.051 -4.543 1 98.44 93 VAL A N 1
ATOM 743 C CA . VAL A 1 93 ? -3.824 4.441 -3.852 1 98.44 93 VAL A CA 1
ATOM 744 C C . VAL A 1 93 ? -2.836 5.039 -4.848 1 98.44 93 VAL A C 1
ATOM 746 O O . VAL A 1 93 ? -2.168 6.035 -4.551 1 98.44 93 VAL A O 1
ATOM 749 N N . LEU A 1 94 ? -2.762 4.492 -6.062 1 97.62 94 LEU A N 1
ATOM 750 C CA . LEU A 1 94 ? -1.837 5 -7.07 1 97.62 94 LEU A CA 1
A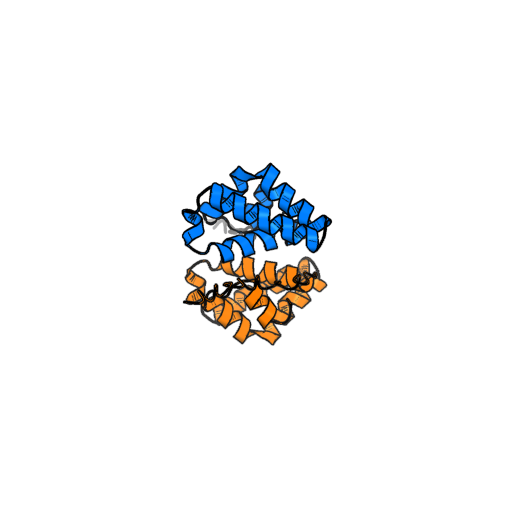TOM 751 C C . LEU A 1 94 ? -2.275 6.375 -7.562 1 97.62 94 LEU A C 1
ATOM 753 O O . LEU A 1 94 ? -1.437 7.242 -7.82 1 97.62 94 LEU A O 1
ATOM 757 N N . GLN A 1 95 ? -3.551 6.547 -7.738 1 98 95 GLN A N 1
ATOM 758 C CA . GLN A 1 95 ? -4.035 7.871 -8.125 1 98 95 GLN A CA 1
ATOM 759 C C . GLN A 1 95 ? -3.695 8.906 -7.055 1 98 95 GLN A C 1
ATOM 761 O O . GLN A 1 95 ? -3.236 10.008 -7.375 1 98 95 GLN A O 1
ATOM 766 N N . THR A 1 96 ? -3.965 8.57 -5.762 1 98.69 96 THR A N 1
ATOM 767 C CA . THR A 1 96 ? -3.691 9.492 -4.664 1 98.69 96 THR A CA 1
ATOM 768 C C . THR A 1 96 ? -2.215 9.875 -4.637 1 98.69 96 THR A C 1
ATOM 770 O O . THR A 1 96 ? -1.875 11.055 -4.523 1 98.69 96 THR A O 1
ATOM 773 N N . CYS A 1 97 ? -1.332 8.875 -4.754 1 98.5 97 CYS A N 1
ATOM 774 C CA . CYS A 1 97 ? 0.099 9.148 -4.676 1 98.5 97 CYS A CA 1
ATOM 775 C C . CYS A 1 97 ? 0.582 9.883 -5.922 1 98.5 97 CYS A C 1
ATOM 777 O O . CYS A 1 97 ? 1.529 10.672 -5.855 1 98.5 97 CYS A O 1
ATOM 779 N N . SER A 1 98 ? -0.04 9.672 -7.09 1 98.25 98 SER A N 1
ATOM 780 C CA . SER A 1 98 ? 0.251 10.453 -8.281 1 98.25 98 SER A CA 1
ATOM 781 C C . SER A 1 98 ? -0.187 11.906 -8.109 1 98.25 98 SER A C 1
ATOM 783 O O . SER A 1 98 ? 0.564 12.828 -8.43 1 98.25 98 SER A O 1
ATOM 785 N N . ASP A 1 99 ? -1.371 12.07 -7.562 1 98.44 99 ASP A N 1
ATOM 786 C CA . ASP A 1 99 ? -1.883 13.414 -7.336 1 98.44 99 ASP A CA 1
ATOM 787 C C . ASP A 1 99 ? -0.996 14.18 -6.359 1 98.44 99 ASP A C 1
ATOM 789 O O . ASP A 1 99 ? -0.862 15.406 -6.461 1 98.44 99 ASP A O 1
ATOM 793 N N . CYS A 1 100 ? -0.415 13.469 -5.434 1 98.12 100 CYS A N 1
ATOM 794 C CA . CYS A 1 100 ? 0.465 14.086 -4.445 1 98.12 100 CYS A CA 1
ATOM 795 C C . CYS A 1 100 ? 1.884 14.211 -4.988 1 98.12 100 CYS A C 1
ATOM 797 O O . CYS A 1 100 ? 2.789 14.641 -4.27 1 98.12 100 CYS A O 1
ATOM 799 N N . GLY A 1 101 ? 2.141 13.703 -6.156 1 96.44 101 GLY A N 1
ATOM 800 C CA . GLY A 1 101 ? 3.395 13.969 -6.84 1 96.44 101 GLY A CA 1
ATOM 801 C C . GLY A 1 101 ? 4.461 12.93 -6.562 1 96.44 101 GLY A C 1
ATOM 802 O O . GLY A 1 101 ? 5.637 13.141 -6.855 1 96.44 101 GLY A O 1
ATOM 803 N N . PHE A 1 102 ? 4.047 11.766 -6.023 1 97.31 102 PHE A N 1
ATOM 804 C CA . PHE A 1 102 ? 5.066 10.82 -5.582 1 97.31 102 PHE A CA 1
ATOM 805 C C . PHE A 1 102 ? 5.125 9.609 -6.512 1 97.31 102 PHE A C 1
ATOM 807 O O . PHE A 1 102 ? 6.09 8.844 -6.48 1 97.31 102 PHE A O 1
ATOM 814 N N . CYS A 1 103 ? 4.09 9.391 -7.262 1 95.94 103 CYS A N 1
ATOM 815 C CA . CYS A 1 103 ? 4.082 8.273 -8.188 1 95.94 103 CYS A CA 1
ATOM 816 C C . CYS A 1 103 ? 3.799 8.742 -9.609 1 95.94 103 CYS A C 1
ATOM 818 O O . CYS A 1 103 ? 3.01 9.664 -9.82 1 95.94 103 CYS A O 1
ATOM 820 N N . ARG A 1 104 ? 4.625 8.07 -10.609 1 88.5 104 ARG A N 1
ATOM 821 C CA . ARG A 1 104 ? 4.477 8.461 -12.008 1 88.5 104 ARG A CA 1
ATOM 822 C C . ARG A 1 104 ? 4.195 7.246 -12.891 1 88.5 104 ARG A C 1
ATOM 824 O O . ARG A 1 104 ? 4.645 6.137 -12.594 1 88.5 104 ARG A O 1
ATOM 831 N N . MET B 1 1 ? -10.219 4.477 53.625 1 35.22 1 MET B N 1
ATOM 832 C CA . MET B 1 1 ? -10.812 4.301 52.281 1 35.22 1 MET B CA 1
ATOM 833 C C . MET B 1 1 ? -9.812 4.641 51.188 1 35.22 1 MET B C 1
ATOM 835 O O . MET B 1 1 ? -9.555 5.816 50.938 1 35.22 1 MET B O 1
ATOM 839 N N . LEU B 1 2 ? -8.688 3.867 51.062 1 44.22 2 LEU B N 1
ATOM 840 C CA . LEU B 1 2 ? -7.508 3.906 50.188 1 44.22 2 LEU B CA 1
ATOM 841 C C . LEU B 1 2 ? -7.898 3.711 48.719 1 44.22 2 LEU B C 1
ATOM 843 O O . LEU B 1 2 ? -8.422 2.66 48.344 1 44.22 2 LEU B O 1
ATOM 847 N N . LEU B 1 3 ? -8.344 4.836 48.062 1 40.31 3 LEU B N 1
ATOM 848 C CA . LEU B 1 3 ? -8.648 4.953 46.656 1 40.31 3 LEU B CA 1
ATOM 849 C C . LEU B 1 3 ? -7.469 4.492 45.812 1 40.31 3 LEU B C 1
ATOM 851 O O . LEU B 1 3 ? -6.387 5.086 45.875 1 40.31 3 LEU B O 1
ATOM 855 N N . THR B 1 4 ? -7.375 3.133 45.531 1 45.38 4 THR B N 1
ATOM 856 C CA . THR B 1 4 ? -6.449 2.514 44.594 1 45.38 4 THR B CA 1
ATOM 857 C C . THR B 1 4 ? -6.602 3.123 43.188 1 45.38 4 THR B C 1
ATOM 859 O O . THR B 1 4 ? -7.668 3.02 42.594 1 45.38 4 THR B O 1
ATOM 862 N N . ILE B 1 5 ? -6.02 4.32 42.969 1 44.69 5 ILE B N 1
ATOM 863 C CA . ILE B 1 5 ? -5.902 4.887 41.625 1 44.69 5 ILE B CA 1
ATOM 864 C C . ILE B 1 5 ? -5.277 3.861 40.688 1 44.69 5 ILE B C 1
ATOM 866 O O . ILE B 1 5 ? -4.117 3.477 40.844 1 44.69 5 ILE B O 1
ATOM 870 N N . LEU B 1 6 ? -6.023 2.812 40.281 1 44.09 6 LEU B N 1
ATOM 871 C CA . LEU B 1 6 ? -5.484 1.963 39.25 1 44.09 6 LEU B CA 1
ATOM 872 C C . LEU B 1 6 ? -5.059 2.797 38.031 1 44.09 6 LEU B C 1
ATOM 874 O O . LEU B 1 6 ? -5.891 3.469 37.406 1 44.09 6 LEU B O 1
ATOM 878 N N . PRO B 1 7 ? -3.752 3.176 37.969 1 44.53 7 PRO B N 1
ATOM 879 C CA . PRO B 1 7 ? -3.338 3.811 36.719 1 44.53 7 PRO B CA 1
ATOM 880 C C . PRO B 1 7 ? -3.666 2.961 35.469 1 44.53 7 PRO B C 1
ATOM 882 O O . PRO B 1 7 ? -3.475 1.743 35.5 1 44.53 7 PRO B O 1
ATOM 885 N N . LEU B 1 8 ? -4.77 3.195 34.781 1 39.75 8 LEU B N 1
ATOM 886 C CA . LEU B 1 8 ? -4.938 2.619 33.438 1 39.75 8 LEU B CA 1
ATOM 887 C C . LEU B 1 8 ? -3.676 2.803 32.625 1 39.75 8 LEU B C 1
ATOM 889 O O . LEU B 1 8 ? -3.348 3.922 32.219 1 39.75 8 LEU B O 1
ATOM 893 N N . LEU B 1 9 ? -2.635 2.092 32.906 1 37.41 9 LEU B N 1
ATOM 894 C CA . LEU B 1 9 ? -1.488 2.051 32 1 37.41 9 LEU B CA 1
ATOM 895 C C . LEU B 1 9 ? -1.932 1.781 30.562 1 37.41 9 LEU B C 1
ATOM 897 O O . LEU B 1 9 ? -2.369 0.674 30.25 1 37.41 9 LEU B O 1
ATOM 901 N N . ALA B 1 10 ? -2.51 2.764 29.906 1 37.81 10 ALA B N 1
ATOM 902 C CA . ALA B 1 10 ? -2.6 2.596 28.469 1 37.81 10 ALA B CA 1
ATOM 903 C C . ALA B 1 10 ? -1.292 2.051 27.891 1 37.81 10 ALA B C 1
ATOM 905 O O . ALA B 1 10 ? -0.279 2.754 27.859 1 37.81 10 ALA B O 1
ATOM 906 N N . LEU B 1 11 ? -0.93 0.825 28.078 1 35.97 11 LEU B N 1
ATOM 907 C CA . LEU B 1 11 ? 0.141 0.196 27.312 1 35.97 11 LEU B CA 1
ATOM 908 C C . LEU B 1 11 ? 0.137 0.684 25.859 1 35.97 11 LEU B C 1
ATOM 910 O O . LEU B 1 11 ? -0.789 0.384 25.109 1 35.97 11 LEU B O 1
ATOM 914 N N . PHE B 1 12 ? 0.519 1.927 25.656 1 37.97 12 PHE B N 1
ATOM 915 C CA . PHE B 1 12 ? 0.943 2.273 24.312 1 37.97 12 PHE B CA 1
ATOM 916 C C . PHE B 1 12 ? 1.704 1.12 23.672 1 37.97 12 PHE B C 1
ATOM 918 O O . PHE B 1 12 ? 2.748 0.702 24.172 1 37.97 12 PHE B O 1
ATOM 925 N N . LEU B 1 13 ? 1.115 0.032 23.188 1 39.41 13 LEU B N 1
ATOM 926 C CA . LEU B 1 13 ? 1.82 -0.877 22.297 1 39.41 13 LEU B CA 1
ATOM 927 C C . LEU B 1 13 ? 2.939 -0.153 21.547 1 39.41 13 LEU B C 1
ATOM 929 O O . LEU B 1 13 ? 2.682 0.783 20.797 1 39.41 13 LEU B O 1
ATOM 933 N N . LEU B 1 14 ? 4.082 0.038 22.156 1 38.94 14 LEU B N 1
ATOM 934 C CA . LEU B 1 14 ? 5.324 0.166 21.391 1 38.94 14 LEU B CA 1
ATOM 935 C C . LEU B 1 14 ? 5.23 -0.566 20.062 1 38.94 14 LEU B C 1
ATOM 937 O O . LEU B 1 14 ? 5.297 -1.797 20.016 1 38.94 14 LEU B O 1
ATOM 941 N N . SER B 1 15 ? 4.301 -0.304 19.203 1 42.41 15 SER B N 1
ATOM 942 C CA . SER B 1 15 ? 4.469 -0.845 17.844 1 42.41 15 SER B CA 1
ATOM 943 C C . SER B 1 15 ? 5.941 -0.904 17.453 1 42.41 15 SER B C 1
ATOM 945 O O . SER B 1 15 ? 6.613 0.126 17.391 1 42.41 15 SER B O 1
ATOM 947 N N . SER B 1 16 ? 6.707 -1.875 17.969 1 44.84 16 SER B N 1
ATOM 948 C CA . SER B 1 16 ? 8.031 -2.086 17.391 1 44.84 16 SER B CA 1
ATOM 949 C C . SER B 1 16 ? 8.133 -1.438 16.016 1 44.84 16 SER B C 1
ATOM 951 O O . SER B 1 16 ? 7.172 -1.445 15.242 1 44.84 16 SER B O 1
ATOM 953 N N . ALA B 1 17 ? 9.023 -0.514 15.844 1 55.12 17 ALA B N 1
ATOM 954 C CA . ALA B 1 17 ? 9.328 0.111 14.562 1 55.12 17 ALA B CA 1
ATOM 955 C C . ALA B 1 17 ? 9.258 -0.906 13.422 1 55.12 17 ALA B C 1
ATOM 957 O O . ALA B 1 17 ? 9.891 -1.961 13.484 1 55.12 17 ALA B O 1
ATOM 958 N N . ARG B 1 18 ? 8.18 -1.054 12.781 1 61.22 18 ARG B N 1
ATOM 959 C CA . ARG B 1 18 ? 8.023 -1.939 11.633 1 61.22 18 ARG B CA 1
ATOM 960 C C . ARG B 1 18 ? 9.188 -1.78 10.656 1 61.22 18 ARG B C 1
ATOM 962 O O . ARG B 1 18 ? 9.688 -0.672 10.453 1 61.22 18 ARG B O 1
ATOM 969 N N . ASP B 1 19 ? 9.852 -2.887 10.531 1 75.62 19 ASP B N 1
ATOM 970 C CA . ASP B 1 19 ? 10.891 -2.91 9.508 1 75.62 19 ASP B CA 1
ATOM 971 C C . ASP B 1 19 ? 10.281 -2.852 8.109 1 75.62 19 ASP B C 1
ATOM 973 O O . ASP B 1 19 ? 9.555 -3.76 7.703 1 75.62 19 ASP B O 1
ATOM 977 N N . TYR B 1 20 ? 10.383 -1.714 7.57 1 88 20 TYR B N 1
ATOM 978 C CA . TYR B 1 20 ? 9.891 -1.532 6.211 1 88 20 TYR B CA 1
ATOM 979 C C . TYR B 1 20 ? 11.023 -1.665 5.199 1 88 20 TYR B C 1
ATOM 981 O O . TYR B 1 20 ? 11.461 -0.672 4.613 1 88 20 TYR B O 1
ATOM 989 N N . ASP B 1 21 ? 11.422 -2.912 5.027 1 91.56 21 ASP B N 1
ATOM 990 C CA . ASP B 1 21 ? 12.391 -3.102 3.947 1 91.56 21 ASP B CA 1
ATOM 991 C C . ASP B 1 21 ? 11.688 -3.164 2.592 1 91.56 21 ASP B C 1
ATOM 993 O O . ASP B 1 21 ? 10.469 -3.014 2.512 1 91.56 21 ASP B O 1
ATOM 997 N N . MET B 1 22 ? 12.383 -3.309 1.614 1 93.06 22 MET B N 1
ATOM 998 C CA . MET B 1 22 ? 11.859 -3.232 0.253 1 93.06 22 MET B CA 1
ATOM 999 C C . MET B 1 22 ? 10.828 -4.328 0.004 1 93.06 22 MET B C 1
ATOM 1001 O O . MET B 1 22 ? 9.812 -4.094 -0.652 1 93.06 22 MET B O 1
ATOM 1005 N N . GLU B 1 23 ? 11.062 -5.547 0.516 1 95.56 23 GLU B N 1
ATOM 1006 C CA . GLU B 1 23 ? 10.125 -6.641 0.306 1 95.56 23 GLU B CA 1
ATOM 1007 C C . GLU B 1 23 ? 8.781 -6.352 0.967 1 95.56 23 GLU B C 1
ATOM 1009 O O . GLU B 1 23 ? 7.727 -6.613 0.385 1 95.56 23 GLU B O 1
ATOM 1014 N N . CYS B 1 24 ? 8.859 -5.824 2.168 1 96.94 24 CYS B N 1
ATOM 1015 C CA . CYS B 1 24 ? 7.629 -5.438 2.855 1 96.94 24 CYS B CA 1
ATOM 1016 C C . CYS B 1 24 ? 6.879 -4.363 2.076 1 96.94 24 CYS B C 1
ATOM 1018 O O . CYS B 1 24 ? 5.676 -4.484 1.846 1 96.94 24 CYS B O 1
ATOM 1020 N N . LEU B 1 25 ? 7.586 -3.318 1.647 1 97 25 LEU B N 1
ATOM 1021 C CA . LEU B 1 25 ? 6.953 -2.215 0.933 1 97 25 LEU B CA 1
ATOM 1022 C C . LEU B 1 25 ? 6.359 -2.691 -0.387 1 97 25 LEU B C 1
ATOM 1024 O O . LEU B 1 25 ? 5.316 -2.193 -0.818 1 97 25 LEU B O 1
ATOM 1028 N N . TRP B 1 26 ? 6.992 -3.652 -0.988 1 97.19 26 TRP B N 1
ATOM 1029 C CA . TRP B 1 26 ? 6.441 -4.16 -2.24 1 97.19 26 TRP B CA 1
ATOM 1030 C C . TRP B 1 26 ? 5.199 -5.004 -1.985 1 97.19 26 TRP B C 1
ATOM 1032 O O . TRP B 1 26 ? 4.227 -4.938 -2.74 1 97.19 26 TRP B O 1
ATOM 1042 N N . CYS B 1 27 ? 5.242 -5.809 -0.923 1 97.88 27 CYS B N 1
ATOM 1043 C CA . CYS B 1 27 ? 4.039 -6.543 -0.54 1 97.88 27 CYS B CA 1
ATOM 1044 C C . CYS B 1 27 ? 2.867 -5.594 -0.323 1 97.88 27 CYS B C 1
ATOM 1046 O O . CYS B 1 27 ? 1.769 -5.836 -0.824 1 97.88 27 CYS B O 1
ATOM 1048 N N . ILE B 1 28 ? 3.123 -4.535 0.393 1 98.19 28 ILE B N 1
ATOM 1049 C CA . ILE B 1 28 ? 2.088 -3.549 0.674 1 98.19 28 ILE B CA 1
ATOM 1050 C C . ILE B 1 28 ? 1.561 -2.967 -0.636 1 98.19 28 ILE B C 1
ATOM 1052 O O . ILE B 1 28 ? 0.348 -2.84 -0.82 1 98.19 28 ILE B O 1
ATOM 1056 N N . ASN B 1 29 ? 2.461 -2.6 -1.488 1 97.88 29 ASN B N 1
ATOM 1057 C CA . ASN B 1 29 ? 2.057 -2.1 -2.797 1 97.88 29 ASN B CA 1
ATOM 1058 C C . ASN B 1 29 ? 1.15 -3.092 -3.521 1 97.88 29 ASN B C 1
ATOM 1060 O O . ASN B 1 29 ? 0.11 -2.709 -4.059 1 97.88 29 ASN B O 1
ATOM 1064 N N . VAL B 1 30 ? 1.495 -4.367 -3.545 1 98.31 30 VAL B N 1
ATOM 1065 C CA . VAL B 1 30 ? 0.736 -5.379 -4.27 1 98.31 30 VAL B CA 1
ATOM 1066 C C . VAL B 1 30 ? -0.634 -5.562 -3.623 1 98.31 30 VAL B C 1
ATOM 1068 O O . VAL B 1 30 ? -1.657 -5.566 -4.309 1 98.31 30 VAL B O 1
ATOM 1071 N N . VAL B 1 31 ? -0.675 -5.668 -2.352 1 98.69 31 VAL B N 1
ATOM 1072 C CA . VAL B 1 31 ? -1.922 -5.93 -1.64 1 98.69 31 VAL B CA 1
ATOM 1073 C C . VAL B 1 31 ? -2.861 -4.734 -1.792 1 98.69 31 VAL B C 1
ATOM 1075 O O . VAL B 1 31 ? -4.055 -4.902 -2.059 1 98.69 31 VAL B O 1
ATOM 1078 N N . CYS B 1 32 ? -2.289 -3.557 -1.601 1 98.5 32 CYS B N 1
ATOM 1079 C CA . CYS B 1 32 ? -3.129 -2.367 -1.688 1 98.5 32 CYS B CA 1
ATOM 1080 C C . CYS B 1 32 ? -3.707 -2.209 -3.09 1 98.5 32 CYS B C 1
ATOM 1082 O O . CYS B 1 32 ? -4.891 -1.912 -3.248 1 98.5 32 CYS B O 1
ATOM 1084 N N . ASN B 1 33 ? -2.904 -2.441 -4.133 1 97.81 33 ASN B N 1
ATOM 1085 C CA . ASN B 1 33 ? -3.395 -2.344 -5.5 1 97.81 33 ASN B CA 1
ATOM 1086 C C . ASN B 1 33 ? -4.402 -3.445 -5.816 1 97.81 33 ASN B C 1
ATOM 1088 O O . ASN B 1 33 ? -5.344 -3.23 -6.582 1 97.81 33 ASN B O 1
ATOM 1092 N N . THR B 1 34 ? -4.18 -4.598 -5.254 1 98.5 34 THR B N 1
ATOM 1093 C CA . THR B 1 34 ? -5.16 -5.668 -5.414 1 98.5 34 THR B CA 1
ATOM 1094 C C . THR B 1 34 ? -6.52 -5.242 -4.859 1 98.5 34 THR B C 1
ATOM 1096 O O . THR B 1 34 ? -7.547 -5.418 -5.52 1 98.5 34 THR B O 1
ATOM 1099 N N . ARG B 1 35 ? -6.496 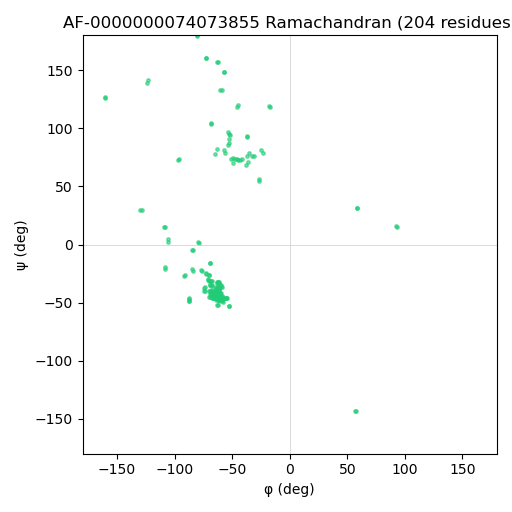-4.691 -3.711 1 98.44 35 ARG B N 1
ATOM 1100 C CA . ARG B 1 35 ? -7.734 -4.219 -3.105 1 98.44 35 ARG B CA 1
ATOM 1101 C C . ARG B 1 35 ? -8.406 -3.16 -3.977 1 98.44 35 ARG B C 1
ATOM 1103 O O . ARG B 1 35 ? -9.625 -3.168 -4.145 1 98.44 35 ARG B O 1
ATOM 1110 N N . ASP B 1 36 ? -7.617 -2.27 -4.527 1 97.56 36 ASP B N 1
ATOM 1111 C CA . ASP B 1 36 ? -8.164 -1.247 -5.41 1 97.56 36 ASP B CA 1
ATOM 1112 C C . ASP B 1 36 ? -8.75 -1.872 -6.676 1 97.56 36 ASP B C 1
ATOM 1114 O O . ASP B 1 36 ? -9.766 -1.399 -7.195 1 97.56 36 ASP B O 1
ATOM 1118 N N . ASN B 1 37 ? -8.078 -2.861 -7.16 1 98 37 ASN B N 1
ATOM 1119 C CA . ASN B 1 37 ? -8.523 -3.506 -8.391 1 98 37 ASN B CA 1
ATOM 1120 C C . ASN B 1 37 ? -9.875 -4.195 -8.203 1 98 37 ASN B C 1
ATOM 1122 O O . ASN B 1 37 ? -10.734 -4.133 -9.086 1 98 37 ASN B O 1
ATOM 1126 N N . PHE B 1 38 ? -10.062 -4.852 -7.102 1 97.88 38 PHE B N 1
ATOM 1127 C CA . PHE B 1 38 ? -11.273 -5.641 -6.898 1 97.88 38 PHE B CA 1
ATOM 1128 C C . PHE B 1 38 ? -12.359 -4.812 -6.227 1 97.88 38 PHE B C 1
ATOM 1130 O O . PHE B 1 38 ? -13.547 -5.105 -6.363 1 97.88 38 PHE B O 1
ATOM 1137 N N . GLY B 1 39 ? -11.953 -3.77 -5.449 1 95.12 39 GLY B N 1
ATOM 1138 C CA . GLY B 1 39 ? -12.93 -2.996 -4.695 1 95.12 39 GLY B CA 1
ATOM 1139 C C . GLY B 1 39 ? -13.766 -3.84 -3.752 1 95.12 39 GLY B C 1
ATOM 1140 O O . GLY B 1 39 ? -13.25 -4.773 -3.131 1 95.12 39 GLY B O 1
ATOM 1141 N N . ASN B 1 40 ? -14.961 -3.49 -3.656 1 92.5 40 ASN B N 1
ATOM 1142 C CA . ASN B 1 40 ? -15.859 -4.152 -2.719 1 92.5 40 ASN B CA 1
ATOM 1143 C C . ASN B 1 40 ? -16.172 -5.582 -3.15 1 92.5 40 ASN B C 1
ATOM 1145 O O . ASN B 1 40 ? -16.625 -6.398 -2.342 1 92.5 40 ASN B O 1
ATOM 1149 N N . ASN B 1 41 ? -15.898 -5.91 -4.363 1 96.06 41 ASN B N 1
ATOM 1150 C CA . ASN B 1 41 ? -16.188 -7.246 -4.879 1 96.06 41 ASN B CA 1
ATOM 1151 C C . ASN B 1 41 ? -15.125 -8.25 -4.434 1 96.06 41 ASN B C 1
ATOM 1153 O O . ASN B 1 41 ? -15.242 -9.445 -4.715 1 96.06 41 ASN B O 1
ATOM 1157 N N . ILE B 1 42 ? -14.156 -7.77 -3.629 1 98 42 ILE B N 1
ATOM 1158 C CA . ILE B 1 42 ? -13.016 -8.617 -3.279 1 98 42 ILE B CA 1
ATOM 1159 C C . ILE B 1 42 ? -13.477 -9.734 -2.342 1 98 42 ILE B C 1
ATOM 1161 O O . ILE B 1 42 ? -12.945 -10.844 -2.389 1 98 42 ILE B O 1
ATOM 1165 N N . VAL B 1 43 ? -14.516 -9.586 -1.575 1 97.5 43 VAL B N 1
ATOM 1166 C CA . VAL B 1 43 ? -14.992 -10.547 -0.59 1 97.5 43 VAL B CA 1
ATOM 1167 C C . VAL B 1 43 ? -15.562 -11.773 -1.301 1 97.5 43 VAL B C 1
ATOM 1169 O O . VAL B 1 43 ? -15.469 -12.898 -0.791 1 97.5 43 VAL B O 1
ATOM 1172 N N . ASN B 1 44 ? -16.109 -11.5 -2.484 1 97.06 44 ASN B N 1
ATOM 1173 C CA . ASN B 1 44 ? -16.75 -12.578 -3.221 1 97.06 44 ASN B CA 1
ATOM 1174 C C . ASN B 1 44 ? -15.914 -13.031 -4.406 1 97.06 44 ASN B C 1
ATOM 1176 O O . ASN B 1 44 ? -16.359 -13.844 -5.219 1 97.06 44 ASN B O 1
ATOM 1180 N N . ALA B 1 45 ? -14.75 -12.477 -4.531 1 97.88 45 ALA B N 1
ATOM 1181 C CA . ALA B 1 45 ? -13.898 -12.828 -5.66 1 97.88 45 ALA B CA 1
ATOM 1182 C C . ALA B 1 45 ? -13.555 -14.32 -5.645 1 97.88 45 ALA B C 1
ATOM 1184 O O . ALA B 1 45 ? -13.25 -14.875 -4.586 1 97.88 45 ALA B O 1
ATOM 1185 N N . THR B 1 46 ? -13.664 -15 -6.727 1 97.88 46 THR B N 1
ATOM 1186 C CA . THR B 1 46 ? -13.328 -16.422 -6.82 1 97.88 46 THR B CA 1
ATOM 1187 C C . THR B 1 46 ? -11.82 -16.625 -6.781 1 97.88 46 THR B C 1
ATOM 1189 O O . THR B 1 46 ? -11.055 -15.695 -7.078 1 97.88 46 THR B O 1
ATOM 1192 N N . ASN B 1 47 ? -11.352 -17.859 -6.457 1 97.94 47 ASN B N 1
ATOM 1193 C CA . ASN B 1 47 ? -9.93 -18.172 -6.535 1 97.94 47 ASN B CA 1
ATOM 1194 C C . ASN B 1 47 ? -9.383 -17.969 -7.949 1 97.94 47 ASN B C 1
ATOM 1196 O O . ASN B 1 47 ? -8.266 -17.5 -8.125 1 97.94 47 ASN B O 1
ATOM 1200 N N . ALA B 1 48 ? -10.156 -18.281 -8.906 1 98.25 48 ALA B N 1
ATOM 1201 C CA . ALA B 1 48 ? -9.742 -18.141 -10.305 1 98.25 48 ALA B CA 1
ATOM 1202 C C . ALA B 1 48 ? -9.5 -16.672 -10.656 1 98.25 48 ALA B C 1
ATOM 1204 O O . ALA B 1 48 ? -8.555 -16.359 -11.383 1 98.25 48 ALA B O 1
ATOM 1205 N N . ALA B 1 49 ? -10.336 -15.766 -10.188 1 98.25 49 ALA B N 1
ATOM 1206 C CA . ALA B 1 49 ? -10.156 -14.336 -10.43 1 98.25 49 ALA B CA 1
ATOM 1207 C C . ALA B 1 49 ? -8.875 -13.836 -9.781 1 98.25 49 ALA B C 1
ATOM 1209 O O . ALA B 1 49 ? -8.125 -13.07 -10.398 1 98.25 49 ALA B O 1
ATOM 1210 N N . PHE B 1 50 ? -8.602 -14.312 -8.578 1 98.56 50 PHE B N 1
ATOM 1211 C CA . PHE B 1 50 ? -7.363 -13.93 -7.902 1 98.56 50 PHE B CA 1
ATOM 1212 C C . PHE B 1 50 ? -6.148 -14.461 -8.648 1 98.56 50 PHE B C 1
ATOM 1214 O O . PHE B 1 50 ? -5.168 -13.742 -8.852 1 98.56 50 PHE B O 1
ATOM 1221 N N . GLU B 1 51 ? -6.262 -15.664 -9.023 1 98.12 51 GLU B N 1
ATOM 1222 C CA . GLU B 1 51 ? -5.148 -16.281 -9.742 1 98.12 51 GLU B CA 1
ATOM 1223 C C . GLU B 1 51 ? -4.832 -15.539 -11.031 1 98.12 51 GLU B C 1
ATOM 1225 O O . GLU B 1 51 ? -3.666 -15.273 -11.336 1 98.12 51 GLU B O 1
ATOM 1230 N N . ALA B 1 52 ? -5.824 -15.211 -11.781 1 98.25 52 ALA B N 1
ATOM 1231 C CA . ALA B 1 52 ? -5.621 -14.461 -13.023 1 98.25 52 ALA B CA 1
ATOM 1232 C C . ALA B 1 52 ? -5 -13.102 -12.742 1 98.25 52 ALA B C 1
ATOM 1234 O O . ALA B 1 52 ? -4.09 -12.664 -13.453 1 98.25 52 ALA B O 1
ATOM 1235 N N . TYR B 1 53 ? -5.484 -12.484 -11.766 1 98.56 53 TYR B N 1
ATOM 1236 C CA . TYR B 1 53 ? -4.992 -11.156 -11.422 1 98.56 53 TYR B CA 1
ATOM 1237 C C . TYR B 1 53 ? -3.523 -11.203 -11.023 1 98.56 53 TYR B C 1
ATOM 1239 O O . TYR B 1 53 ? -2.707 -10.438 -11.539 1 98.56 53 TYR B O 1
ATOM 1247 N N . PHE B 1 54 ? -3.127 -12.078 -10.086 1 98.31 54 PHE B N 1
ATOM 1248 C CA . PHE B 1 54 ? -1.762 -12.125 -9.578 1 98.31 54 PHE B CA 1
ATOM 1249 C C . PHE B 1 54 ? -0.802 -12.625 -10.648 1 98.31 54 PHE B C 1
ATOM 1251 O O . PHE B 1 54 ? 0.345 -12.18 -10.719 1 98.31 54 PHE B O 1
ATOM 1258 N N . THR B 1 55 ? -1.297 -13.555 -11.477 1 97.56 55 THR B N 1
ATOM 1259 C CA . THR B 1 55 ? -0.458 -14.008 -12.578 1 97.56 55 THR B CA 1
ATOM 1260 C C . THR B 1 55 ? -0.087 -12.844 -13.492 1 97.56 55 THR B C 1
ATOM 1262 O O . THR B 1 55 ? 1.082 -12.664 -13.836 1 97.56 55 THR B O 1
ATOM 1265 N N . ARG B 1 56 ? -1.062 -12.023 -13.797 1 97.56 56 ARG B N 1
ATOM 1266 C CA . ARG B 1 56 ? -0.815 -10.867 -14.656 1 97.56 56 ARG B CA 1
ATOM 1267 C C . ARG B 1 56 ? 0.03 -9.82 -13.938 1 97.56 56 ARG B C 1
ATOM 1269 O O . ARG B 1 56 ? 0.99 -9.297 -14.508 1 97.56 56 ARG B O 1
ATOM 1276 N N . THR B 1 57 ? -0.284 -9.539 -12.773 1 96.81 57 THR B N 1
ATOM 1277 C CA . THR B 1 57 ? 0.368 -8.477 -12.016 1 96.81 57 THR B CA 1
ATOM 1278 C C . THR B 1 57 ? 1.834 -8.82 -11.758 1 96.81 57 THR B C 1
ATOM 1280 O O . THR B 1 57 ? 2.713 -7.969 -11.922 1 96.81 57 THR B O 1
ATOM 1283 N N . CYS B 1 58 ? 2.121 -10.078 -11.32 1 97.5 58 CYS B N 1
ATOM 1284 C CA . CYS B 1 58 ? 3.5 -10.469 -11.047 1 97.5 58 CYS B CA 1
ATOM 1285 C C . CYS B 1 58 ? 4.316 -10.531 -12.328 1 97.5 58 CYS B C 1
ATOM 1287 O O . CYS B 1 58 ? 5.512 -10.234 -12.328 1 97.5 58 CYS B O 1
ATOM 1289 N N . LEU B 1 59 ? 3.617 -10.875 -13.391 1 96.25 59 LEU B N 1
ATOM 1290 C CA . LEU B 1 59 ? 4.301 -10.859 -14.68 1 96.25 59 LEU B CA 1
ATOM 1291 C C . LEU B 1 59 ? 4.684 -9.43 -15.07 1 96.25 59 LEU B C 1
ATOM 1293 O O . LEU B 1 59 ? 5.789 -9.195 -15.562 1 96.25 59 LEU B O 1
ATOM 1297 N N . LEU B 1 60 ? 3.777 -8.516 -14.883 1 94.12 60 LEU B N 1
ATOM 1298 C CA . LEU B 1 60 ? 4.059 -7.113 -15.164 1 94.12 60 LEU B CA 1
ATOM 1299 C C . LEU B 1 60 ? 5.188 -6.594 -14.281 1 94.12 60 LEU B C 1
ATOM 1301 O O . LEU B 1 60 ? 6.027 -5.816 -14.727 1 94.12 60 LEU B O 1
ATOM 1305 N N . ASP B 1 61 ? 5.203 -7.039 -13 1 94.19 61 ASP B N 1
ATOM 1306 C CA . ASP B 1 61 ? 6.277 -6.656 -12.094 1 94.19 61 ASP B CA 1
ATOM 1307 C C . ASP B 1 61 ? 7.633 -7.113 -12.625 1 94.19 61 ASP B C 1
ATOM 1309 O O . ASP B 1 61 ? 8.648 -6.438 -12.43 1 94.19 61 ASP B O 1
ATOM 1313 N N . ARG B 1 62 ? 7.645 -8.273 -13.281 1 94.69 62 ARG B N 1
ATOM 1314 C CA . ARG B 1 62 ? 8.875 -8.82 -13.836 1 94.69 62 ARG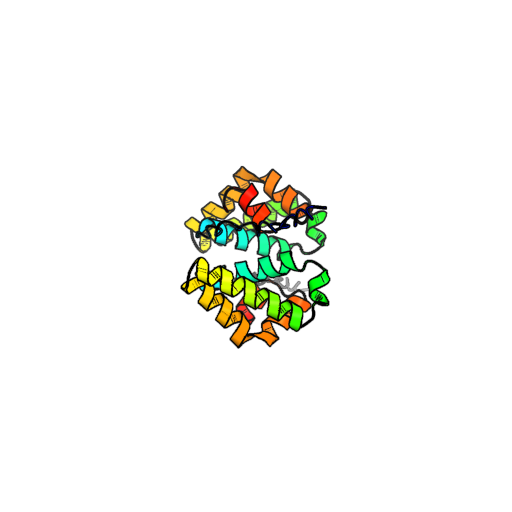 B CA 1
ATOM 1315 C C . ARG B 1 62 ? 9.461 -7.887 -14.898 1 94.69 62 ARG B C 1
ATOM 1317 O O . ARG B 1 62 ? 10.68 -7.75 -15.008 1 94.69 62 ARG B O 1
ATOM 1324 N N . MET B 1 63 ? 8.508 -7.211 -15.594 1 91.75 63 MET B N 1
ATOM 1325 C CA . MET B 1 63 ? 8.945 -6.281 -16.641 1 91.75 63 MET B CA 1
ATOM 1326 C C . MET B 1 63 ? 9.562 -5.027 -16.016 1 91.75 63 MET B C 1
ATOM 1328 O O . MET B 1 63 ? 10.406 -4.375 -16.641 1 91.75 63 MET B O 1
ATOM 1332 N N . LYS B 1 64 ? 9.141 -4.754 -14.805 1 86.31 64 LYS B N 1
ATOM 1333 C CA . LYS B 1 64 ? 9.656 -3.584 -14.102 1 86.31 64 LYS B CA 1
ATOM 1334 C C . LYS B 1 64 ? 10.938 -3.92 -13.344 1 86.31 64 LYS B C 1
ATOM 1336 O O . LYS B 1 64 ? 11.93 -3.188 -13.43 1 86.31 64 LYS B O 1
ATOM 1341 N N . SER B 1 65 ? 11.008 -4.977 -12.57 1 92.62 65 SER B N 1
ATOM 1342 C CA . SER B 1 65 ? 12.117 -5.414 -11.727 1 92.62 65 SER B CA 1
ATOM 1343 C C . SER B 1 65 ? 12 -6.895 -11.383 1 92.62 65 SER B C 1
ATOM 1345 O O . SER B 1 65 ? 10.984 -7.336 -10.836 1 92.62 65 SER B O 1
ATOM 1347 N N . VAL B 1 66 ? 13.039 -7.621 -11.641 1 94.06 66 VAL B N 1
ATOM 1348 C CA . VAL B 1 66 ? 13.086 -9.039 -11.32 1 94.06 66 VAL B CA 1
ATOM 1349 C C . VAL B 1 66 ? 12.93 -9.234 -9.812 1 94.06 66 VAL B C 1
ATOM 1351 O O . VAL B 1 66 ? 12.273 -10.172 -9.359 1 94.06 66 VAL B O 1
ATOM 1354 N N . LEU B 1 67 ? 13.508 -8.305 -9.062 1 92.56 67 LEU B N 1
ATOM 1355 C CA . LEU B 1 67 ? 13.453 -8.391 -7.605 1 92.56 67 LEU B CA 1
ATOM 1356 C C . LEU B 1 67 ? 12.023 -8.172 -7.105 1 92.56 67 LEU B C 1
ATOM 1358 O O . LEU B 1 67 ? 11.547 -8.914 -6.246 1 92.56 67 LEU B O 1
ATOM 1362 N N . LEU B 1 68 ? 11.352 -7.23 -7.645 1 92.69 68 LEU B N 1
ATOM 1363 C CA . LEU B 1 68 ? 9.984 -6.922 -7.254 1 92.69 68 LEU B CA 1
ATOM 1364 C C . LEU B 1 68 ? 9.039 -8.055 -7.652 1 92.69 68 LEU B C 1
ATOM 1366 O O . LEU B 1 68 ? 8.141 -8.414 -6.887 1 92.69 68 LEU B O 1
ATOM 1370 N N . ALA B 1 69 ? 9.297 -8.586 -8.828 1 96.56 69 ALA B N 1
ATOM 1371 C CA . ALA B 1 69 ? 8.492 -9.703 -9.289 1 96.56 69 ALA B CA 1
ATOM 1372 C C . ALA B 1 69 ? 8.672 -10.922 -8.391 1 96.56 69 ALA B C 1
ATOM 1374 O O . ALA B 1 69 ? 7.727 -11.688 -8.172 1 96.56 69 ALA B O 1
ATOM 1375 N N . ALA B 1 70 ? 9.898 -11.156 -7.887 1 97.5 70 ALA B N 1
ATOM 1376 C CA . ALA B 1 70 ? 10.164 -12.297 -7.016 1 97.5 70 ALA B CA 1
ATOM 1377 C C . ALA B 1 70 ? 9.328 -12.219 -5.738 1 97.5 70 ALA B C 1
ATOM 1379 O O . ALA B 1 70 ? 8.805 -13.234 -5.266 1 97.5 70 ALA B O 1
ATOM 1380 N N . VAL B 1 71 ? 9.219 -11.039 -5.195 1 96.62 71 VAL B N 1
ATOM 1381 C CA . VAL B 1 71 ? 8.398 -10.836 -4.004 1 96.62 71 VAL B CA 1
ATOM 1382 C C . VAL B 1 71 ? 6.941 -11.164 -4.32 1 96.62 71 VAL B C 1
ATOM 1384 O O . VAL B 1 71 ? 6.273 -11.867 -3.553 1 96.62 71 VAL B O 1
ATOM 1387 N N . CYS B 1 72 ? 6.445 -10.656 -5.414 1 97.94 72 CYS B N 1
ATOM 1388 C CA . CYS B 1 72 ? 5.074 -10.898 -5.84 1 97.94 72 CYS B CA 1
ATOM 1389 C C . CYS B 1 72 ? 4.812 -12.391 -6.02 1 97.94 72 CYS B C 1
ATOM 1391 O O . CYS B 1 72 ? 3.82 -12.922 -5.516 1 97.94 72 CYS B O 1
ATOM 1393 N N . TYR B 1 73 ? 5.695 -13.109 -6.68 1 98.06 73 TYR B N 1
ATOM 1394 C CA . TYR B 1 73 ? 5.523 -14.531 -6.941 1 98.06 73 TYR B CA 1
ATOM 1395 C C . TYR B 1 73 ? 5.582 -15.336 -5.645 1 98.06 73 TYR B C 1
ATOM 1397 O O . TYR B 1 73 ? 4.812 -16.281 -5.457 1 98.06 73 TYR B O 1
ATOM 1405 N N . LYS B 1 74 ? 6.543 -14.977 -4.855 1 98.19 74 LYS B N 1
ATOM 1406 C CA . LYS B 1 74 ? 6.625 -15.672 -3.576 1 98.19 74 LYS B CA 1
ATOM 1407 C C . LYS B 1 74 ? 5.332 -15.508 -2.777 1 98.19 74 LYS B C 1
ATOM 1409 O O . LYS B 1 74 ? 4.824 -16.469 -2.199 1 98.19 74 LYS B O 1
ATOM 1414 N N . MET B 1 75 ? 4.824 -14.281 -2.74 1 97.75 75 MET B N 1
ATOM 1415 C CA . MET B 1 75 ? 3.576 -14 -2.035 1 97.75 75 MET B CA 1
ATOM 1416 C C . MET B 1 75 ? 2.434 -14.844 -2.588 1 97.75 75 MET B C 1
ATOM 1418 O O . MET B 1 75 ? 1.726 -15.508 -1.83 1 97.75 75 MET B O 1
ATOM 1422 N N . TYR B 1 76 ? 2.318 -14.812 -3.9 1 97.25 76 TYR B N 1
ATOM 1423 C CA . TYR B 1 76 ? 1.209 -15.477 -4.578 1 97.25 76 TYR B CA 1
ATOM 1424 C C . TYR B 1 76 ? 1.39 -16.984 -4.57 1 97.25 76 TYR B C 1
ATOM 1426 O O . TYR B 1 76 ? 0.423 -17.734 -4.391 1 97.25 76 TYR B O 1
ATOM 1434 N N . HIS B 1 77 ? 2.477 -17.453 -4.691 1 96.25 77 HIS B N 1
ATOM 1435 C CA . HIS B 1 77 ? 2.678 -18.891 -4.812 1 96.25 77 HIS B CA 1
ATOM 1436 C C . HIS B 1 77 ? 2.816 -19.547 -3.443 1 96.25 77 HIS B C 1
ATOM 1438 O O . HIS B 1 77 ? 2.174 -20.562 -3.17 1 96.25 77 HIS B O 1
ATOM 1444 N N . ASP B 1 78 ? 3.568 -19.031 -2.557 1 98.12 78 ASP B N 1
ATOM 1445 C CA . ASP B 1 78 ? 3.883 -19.672 -1.289 1 98.12 78 ASP B CA 1
ATOM 1446 C C . ASP B 1 78 ? 2.801 -19.406 -0.247 1 98.12 78 ASP B C 1
ATOM 1448 O O . ASP B 1 78 ? 2.627 -20.172 0.694 1 98.12 78 ASP B O 1
ATOM 1452 N N . TYR B 1 79 ? 2.066 -18.375 -0.421 1 98.25 79 TYR B N 1
ATOM 1453 C CA . TYR B 1 79 ? 1.114 -17.984 0.612 1 98.25 79 TYR B CA 1
ATOM 1454 C C . TYR B 1 79 ? -0.277 -17.781 0.024 1 98.25 79 TYR B C 1
ATOM 1456 O O . TYR B 1 79 ? -1.048 -16.953 0.506 1 98.25 79 TYR B O 1
ATOM 1464 N N . ARG B 1 80 ? -0.558 -18.469 -0.973 1 97.94 80 ARG B N 1
ATOM 1465 C CA . ARG B 1 80 ? -1.771 -18.281 -1.76 1 97.94 80 ARG B CA 1
ATOM 1466 C C . ARG B 1 80 ? -3.01 -18.297 -0.871 1 97.94 80 ARG B C 1
ATOM 1468 O O . ARG B 1 80 ? -3.814 -17.359 -0.903 1 97.94 80 ARG B O 1
ATOM 1475 N N . ASP B 1 81 ? -3.188 -19.312 -0.056 1 98.12 81 ASP B N 1
ATOM 1476 C CA . ASP B 1 81 ? -4.391 -19.438 0.76 1 98.12 81 ASP B CA 1
ATOM 1477 C C . ASP B 1 81 ? -4.484 -18.312 1.785 1 98.12 81 ASP B C 1
ATOM 1479 O O . ASP B 1 81 ? -5.559 -17.734 1.989 1 98.12 81 ASP B O 1
ATOM 1483 N N . THR B 1 82 ? -3.408 -18.062 2.412 1 98.5 82 THR B N 1
ATOM 1484 C CA . THR B 1 82 ? -3.346 -16.984 3.387 1 98.5 82 THR B CA 1
ATOM 1485 C C . THR B 1 82 ? -3.686 -15.648 2.734 1 98.5 82 THR B C 1
ATOM 1487 O O . THR B 1 82 ? -4.508 -14.891 3.254 1 98.5 82 THR B O 1
ATOM 1490 N N . LEU B 1 83 ? -3.066 -15.367 1.569 1 98.81 83 LEU B N 1
ATOM 1491 C CA . LEU B 1 83 ? -3.273 -14.125 0.831 1 98.81 83 LEU B CA 1
ATOM 1492 C C . LEU B 1 83 ? -4.738 -13.961 0.438 1 98.81 83 LEU B C 1
ATOM 1494 O O . LEU B 1 83 ? -5.34 -12.914 0.692 1 98.81 83 LEU B O 1
ATOM 1498 N N . PHE B 1 84 ? -5.293 -15.031 -0.081 1 98.62 84 PHE B N 1
ATOM 1499 C CA . PHE B 1 84 ? -6.676 -14.961 -0.542 1 98.62 84 PHE B CA 1
ATOM 1500 C C . PHE B 1 84 ? -7.629 -14.797 0.634 1 98.62 84 PHE B C 1
ATOM 1502 O O . PHE B 1 84 ? -8.578 -14.016 0.565 1 98.62 84 PHE B O 1
ATOM 1509 N N . ASN B 1 85 ? -7.355 -15.508 1.666 1 98.62 85 ASN B N 1
ATOM 1510 C CA . ASN B 1 85 ? -8.195 -15.406 2.855 1 98.62 85 ASN B CA 1
ATOM 1511 C C . ASN B 1 85 ? -8.148 -14 3.457 1 98.62 85 ASN B C 1
ATOM 1513 O O . ASN B 1 85 ? -9.188 -13.43 3.799 1 98.62 85 ASN B O 1
ATOM 1517 N N . ASP B 1 86 ? -7 -13.453 3.609 1 98.62 86 ASP B N 1
ATOM 1518 C CA . ASP B 1 86 ? -6.852 -12.117 4.18 1 98.62 86 ASP B CA 1
ATOM 1519 C C . ASP B 1 86 ? -7.555 -11.078 3.316 1 98.62 86 ASP B C 1
ATOM 1521 O O . ASP B 1 86 ? -8.203 -10.164 3.836 1 98.62 86 ASP B O 1
ATOM 1525 N N . LEU B 1 87 ? -7.41 -11.172 1.979 1 98.5 87 LEU B N 1
ATOM 1526 C CA . LEU B 1 87 ? -8.047 -10.234 1.061 1 98.5 87 LEU B CA 1
ATOM 1527 C C . LEU B 1 87 ? -9.562 -10.289 1.188 1 98.5 87 LEU B C 1
ATOM 1529 O O . LEU B 1 87 ? -10.227 -9.258 1.251 1 98.5 87 LEU B O 1
ATOM 1533 N N . ARG B 1 88 ? -10.156 -11.508 1.385 1 98.19 88 ARG B N 1
ATOM 1534 C CA . ARG B 1 88 ? -11.609 -11.688 1.448 1 98.19 88 ARG B CA 1
ATOM 1535 C C . ARG B 1 88 ? -12.156 -11.219 2.795 1 98.19 88 ARG B C 1
ATOM 1537 O O . ARG B 1 88 ? -13.328 -10.859 2.9 1 98.19 88 ARG B O 1
ATOM 1544 N N . ASN B 1 89 ? -11.297 -11.211 3.736 1 97.31 89 ASN B N 1
ATOM 1545 C CA . ASN B 1 89 ? -11.781 -10.945 5.086 1 97.31 89 ASN B CA 1
ATOM 1546 C C . ASN B 1 89 ? -11.359 -9.562 5.574 1 97.31 89 ASN B C 1
ATOM 1548 O O . ASN B 1 89 ? -11.359 -9.297 6.777 1 97.31 89 ASN B O 1
ATOM 1552 N N . ASN B 1 90 ? -10.914 -8.68 4.656 1 95.31 90 ASN B N 1
ATOM 1553 C CA . ASN B 1 90 ? -10.602 -7.281 4.918 1 95.31 90 ASN B CA 1
ATOM 1554 C C . ASN B 1 90 ? -9.531 -7.137 5.996 1 95.31 90 ASN B C 1
ATOM 1556 O O . ASN B 1 90 ? -9.641 -6.285 6.875 1 95.31 90 ASN B O 1
ATOM 1560 N N . ALA B 1 91 ? -8.609 -8.164 6.039 1 98 91 ALA B N 1
ATOM 1561 C CA . ALA B 1 91 ? -7.445 -7.961 6.898 1 98 91 ALA B CA 1
ATOM 1562 C C . ALA B 1 91 ? -6.684 -6.699 6.5 1 98 91 ALA B C 1
ATOM 1564 O O . ALA B 1 91 ? -6.684 -6.309 5.332 1 98 91 ALA B O 1
ATOM 1565 N N . THR B 1 92 ? -6.051 -6.031 7.5 1 98 92 THR B N 1
ATOM 1566 C CA . THR B 1 92 ? -5.238 -4.867 7.16 1 98 92 THR B CA 1
ATOM 1567 C C . THR B 1 92 ? -4.074 -5.266 6.254 1 98 92 THR B C 1
ATOM 1569 O O . THR B 1 92 ? -3.66 -6.426 6.246 1 98 92 THR B O 1
ATOM 1572 N N . VAL B 1 93 ? -3.555 -4.293 5.496 1 98.44 93 VAL B N 1
ATOM 1573 C CA . VAL B 1 93 ? -2.471 -4.566 4.559 1 98.44 93 VAL B CA 1
ATOM 1574 C C . VAL B 1 93 ? -1.238 -5.051 5.32 1 98.44 93 VAL B C 1
ATOM 1576 O O . VAL B 1 93 ? -0.549 -5.973 4.879 1 98.44 93 VAL B O 1
ATOM 1579 N N . LEU B 1 94 ? -0.976 -4.484 6.504 1 97.56 94 LEU B N 1
ATOM 1580 C CA . LEU B 1 94 ? 0.184 -4.891 7.293 1 97.56 94 LEU B CA 1
ATOM 1581 C C . LEU B 1 94 ? -0.001 -6.297 7.848 1 97.56 94 LEU B C 1
ATOM 1583 O O . LEU B 1 94 ? 0.957 -7.074 7.918 1 97.56 94 LEU B O 1
ATOM 1587 N N . GLN B 1 95 ? -1.196 -6.59 8.273 1 98 95 GLN B N 1
ATOM 1588 C CA . GLN B 1 95 ? -1.452 -7.949 8.734 1 98 95 GLN B CA 1
ATOM 1589 C C . GLN B 1 95 ? -1.237 -8.961 7.605 1 98 95 GLN B C 1
ATOM 1591 O O . GLN B 1 95 ? -0.61 -10 7.809 1 98 95 GLN B O 1
ATOM 1596 N N . THR B 1 96 ? -1.807 -8.672 6.402 1 98.69 96 THR B N 1
ATOM 1597 C CA . THR B 1 96 ? -1.676 -9.57 5.262 1 98.69 96 THR B CA 1
ATOM 1598 C C . THR B 1 96 ? -0.206 -9.805 4.922 1 98.69 96 THR B C 1
ATOM 1600 O O . THR B 1 96 ? 0.22 -10.945 4.727 1 98.69 96 THR B O 1
ATOM 1603 N N . CYS B 1 97 ? 0.574 -8.711 4.867 1 98.5 97 CYS B N 1
ATOM 1604 C CA . CYS B 1 97 ? 1.977 -8.836 4.484 1 98.5 97 CYS B CA 1
ATOM 1605 C C . CYS B 1 97 ? 2.785 -9.508 5.59 1 98.5 97 CYS B C 1
ATOM 1607 O O . CYS B 1 97 ? 3.775 -10.188 5.32 1 98.5 97 CYS B O 1
ATOM 1609 N N . SER B 1 98 ? 2.406 -9.344 6.871 1 98.19 98 SER B N 1
ATOM 1610 C CA . SER B 1 98 ? 3.021 -10.086 7.965 1 98.19 98 SER B CA 1
ATOM 1611 C C . SER B 1 98 ? 2.705 -11.578 7.867 1 98.19 98 SER B C 1
ATOM 1613 O O . SER B 1 98 ? 3.598 -12.414 8.008 1 98.19 98 SER B O 1
ATOM 1615 N N . ASP B 1 99 ? 1.45 -11.859 7.59 1 98.38 99 ASP B N 1
ATOM 1616 C CA . ASP B 1 99 ? 1.042 -13.25 7.457 1 98.38 99 ASP B CA 1
ATOM 1617 C C . ASP B 1 99 ? 1.778 -13.938 6.305 1 98.38 99 ASP B C 1
ATOM 1619 O O . ASP B 1 99 ? 2.059 -15.133 6.359 1 98.38 99 ASP B O 1
ATOM 1623 N N . CYS B 1 100 ? 2.074 -13.188 5.277 1 98.06 100 CYS B N 1
ATOM 1624 C CA . CYS B 1 100 ? 2.785 -13.711 4.121 1 98.06 100 CYS B CA 1
ATOM 1625 C C . CYS B 1 100 ? 4.293 -13.703 4.352 1 98.06 100 CYS B C 1
ATOM 1627 O O . CYS B 1 100 ? 5.066 -14.039 3.455 1 98.06 100 CYS B O 1
ATOM 1629 N N . GLY B 1 101 ? 4.73 -13.156 5.457 1 96.31 101 GLY B N 1
ATOM 1630 C CA . GLY B 1 101 ? 6.121 -13.297 5.855 1 96.31 101 GLY B CA 1
ATOM 1631 C C . GLY B 1 101 ? 6.996 -12.148 5.383 1 96.31 101 GLY B C 1
ATOM 1632 O O . GLY B 1 101 ? 8.227 -12.234 5.426 1 96.31 101 GLY B O 1
ATOM 1633 N N . PHE B 1 102 ? 6.359 -11.023 4.953 1 97.19 102 PHE B N 1
ATOM 1634 C CA . PHE B 1 102 ? 7.164 -9.984 4.324 1 97.19 102 PHE B CA 1
ATOM 1635 C C . PHE B 1 102 ? 7.289 -8.773 5.242 1 97.19 102 PHE B C 1
ATOM 1637 O O . PHE B 1 102 ? 8.148 -7.91 5.027 1 97.19 102 PHE B O 1
ATOM 1644 N N . CYS B 1 103 ? 6.398 -8.641 6.172 1 95.81 103 CYS B N 1
ATOM 1645 C CA . CYS B 1 103 ? 6.469 -7.52 7.102 1 95.81 103 CYS B CA 1
ATOM 1646 C C . CYS B 1 103 ? 6.531 -8.008 8.539 1 95.81 103 CYS B C 1
ATOM 1648 O O . CYS B 1 103 ? 5.906 -9.016 8.891 1 95.81 103 CYS B O 1
ATOM 1650 N N . ARG B 1 104 ? 7.414 -7.223 9.328 1 88.69 104 ARG B N 1
ATOM 1651 C CA . ARG B 1 104 ? 7.586 -7.613 10.719 1 88.69 104 ARG B CA 1
ATOM 1652 C C . ARG B 1 104 ? 7.309 -6.441 11.656 1 88.69 104 ARG B C 1
ATOM 1654 O O . ARG B 1 104 ? 7.535 -5.285 11.297 1 88.69 104 ARG B O 1
#

InterPro domains:
  IPR008139 Saposin B type domain [PS50015] (20-104)
  IPR011001 Saposin-like [SSF47862] (21-103)

Solvent-accessible surface area (backbone atoms only — not comparable to full-atom values): 11730 Å² total; per-residue (Å²): 137,84,80,75,77,71,76,78,71,73,74,68,74,72,69,66,75,59,54,74,46,70,59,22,39,48,42,38,49,52,51,49,50,48,46,56,73,44,46,86,51,36,58,72,53,50,70,67,58,50,50,53,48,50,56,52,51,28,52,54,32,42,74,71,32,61,69,59,14,49,50,44,44,47,42,55,65,78,25,37,69,61,51,53,49,30,58,38,63,69,49,44,60,65,55,44,27,32,73,58,69,44,35,93,138,84,78,76,76,72,75,79,72,74,73,68,73,72,69,67,76,58,55,76,46,70,61,20,40,48,41,38,51,52,50,48,49,48,47,56,71,46,46,85,52,36,57,73,55,51,72,67,58,50,48,54,48,51,54,51,50,28,51,53,31,42,75,70,33,62,70,59,14,50,50,42,45,48,42,53,66,77,25,38,70,60,53,53,50,29,57,39,64,70,50,46,60,66,56,44,28,31,73,58,70,44,32,92

Secondary structure (DSSP, 8-state):
---------------------HHHHHHHHHHHHHHHHHGGGGGG--HHHHHHHHHHHHHHHHHH-HHHHHHHHHHHHHTHHHHHHHHHTT--HHHHHHHTTS--/---------------------HHHHHHHHHHHHHHHHHGGGGGG--HHHHHHHHHHHHHHHHHH-HHHHHHHHHHHHHTHHHHHHHHHTT--HHHHHHHTTS--

Organism: Necator americanus (NCBI:txid51031)

pLDDT: mean 87.28, std 20.63, range [35.22, 98.81]

Radius of gyration: 20.0 Å; Cα contacts (8 Å, |Δi|>4): 200; chains: 2; bounding box: 32×40×103 Å

Sequence (208 aa):
MLLTILPLLALFLLSSARDYDMECLWCINVVCNTRDNFGNNIVNATNAAFEAYFTRTCLLDRMKSVLLAAVCYKMYHDYRDTLFNDLRNNATVLQTCSDCGFCRMLLTILPLLALFLLSSARDYDMECLWCINVVCNTRDNFGNNIVNATNAAFEAYFTRTCLLDRMKSVLLAAVCYKMYHDYRDTLFNDLRNNATVLQTCSDCGFCR

Foldseek 3Di:
DPPPPPPPPPPPPPPPPKDDDPLLVLLLVVLVVVCVVCPPVLLVDDLVNVVVVLVVVLVVVCVVPVVSSVSSCLLCPVVVVLLSVCSNVVNDSQVSSVSSPRID/DPPPPPPPPPPPPPPPPKPDDPLLVLLLVVLVVVCVVCPPVLLVDDLVNVVVVLVVVLVVVCVVPVVSSVSSCLLCPVVVVLLSVCSNVVNDSQVSSVSSPRMD